Protein AF-A0A067P672-F1 (afdb_monomer)

Secondary structure (DSSP, 8-state):
--GGGGSB--THHHHS--STTPPP-BSS--EEEEEEE-TTBHHHHHIIIIIIHHHHHTT--EEEEEEE---SHHHHHHHHHHHHHHHHT-HHHHHHHHHHHHHHHHSSSS--SB--HHHHHHHHHHHHHHHTTSTT--PPPHHHHHT----------EEEETTEEEEHHHHHHHHHHHHSTTS-HHHHHHHHHHHHTSS-S---SS----PPP-PPPPP----------EEE-

Structure (mmCIF, N/CA/C/O backbone):
data_AF-A0A067P672-F1
#
_entry.id   AF-A0A067P672-F1
#
loop_
_atom_site.group_PDB
_atom_site.id
_atom_site.type_symbol
_atom_site.label_atom_id
_atom_site.label_alt_id
_atom_site.label_comp_id
_atom_site.label_asym_id
_atom_site.label_entity_id
_atom_site.label_seq_id
_atom_site.pdbx_PDB_ins_code
_atom_site.Cartn_x
_atom_site.Cartn_y
_atom_site.Cartn_z
_atom_site.occupancy
_atom_site.B_iso_or_equiv
_atom_site.auth_seq_id
_atom_site.auth_comp_id
_atom_site.auth_asym_id
_atom_site.auth_atom_id
_atom_site.pdbx_PDB_model_num
ATOM 1 N N . MET A 1 1 ? 1.450 -13.128 -11.137 1.00 59.31 1 MET A N 1
ATOM 2 C CA . MET A 1 1 ? 2.664 -12.332 -11.452 1.00 59.31 1 MET A CA 1
ATOM 3 C C . MET A 1 1 ? 2.900 -12.240 -12.973 1.00 59.31 1 MET A C 1
ATOM 5 O O . MET A 1 1 ? 3.997 -12.477 -13.453 1.00 59.31 1 MET A O 1
ATOM 9 N N . LEU A 1 2 ? 1.875 -11.892 -13.766 1.00 78.62 2 LEU A N 1
ATOM 10 C CA . LEU A 1 2 ? 1.995 -11.818 -15.238 1.00 78.62 2 LEU A CA 1
ATOM 11 C C . LEU A 1 2 ? 2.425 -10.433 -15.750 1.00 78.62 2 LEU A C 1
ATOM 13 O O . LEU A 1 2 ? 2.891 -10.319 -16.878 1.00 78.62 2 LEU A O 1
ATOM 17 N N . ARG A 1 3 ? 2.295 -9.390 -14.918 1.00 83.94 3 ARG A N 1
ATOM 18 C CA . ARG A 1 3 ? 2.512 -7.988 -15.311 1.00 83.94 3 ARG A CA 1
ATOM 19 C C . ARG A 1 3 ? 3.932 -7.725 -15.817 1.00 83.94 3 ARG A C 1
ATOM 21 O O . ARG A 1 3 ? 4.100 -7.126 -16.868 1.00 83.94 3 ARG A O 1
ATOM 28 N N . TYR A 1 4 ? 4.928 -8.258 -15.119 1.00 89.62 4 TYR A N 1
ATOM 29 C CA . TYR A 1 4 ? 6.348 -8.035 -15.406 1.00 89.62 4 TYR A CA 1
ATOM 30 C C . TYR A 1 4 ? 6.960 -9.113 -16.313 1.00 89.62 4 TYR A C 1
ATOM 32 O O . TYR A 1 4 ? 8.172 -9.282 -16.361 1.00 89.62 4 TYR A O 1
ATOM 40 N N . LYS A 1 5 ? 6.129 -9.889 -17.029 1.00 91.19 5 LYS A N 1
ATOM 41 C CA . LYS A 1 5 ? 6.610 -10.970 -17.907 1.00 91.19 5 LYS A CA 1
ATOM 42 C C . LYS A 1 5 ? 7.382 -10.444 -19.124 1.00 91.19 5 LYS A C 1
ATOM 44 O O . LYS A 1 5 ? 8.230 -11.156 -19.641 1.00 91.19 5 LYS A O 1
ATOM 49 N N . LYS A 1 6 ? 7.074 -9.225 -19.580 1.00 92.00 6 LYS A N 1
ATOM 50 C CA . LYS A 1 6 ? 7.713 -8.592 -20.747 1.00 92.00 6 LYS A CA 1
ATOM 51 C C . LYS A 1 6 ? 9.084 -7.978 -20.436 1.00 92.00 6 LYS A C 1
ATOM 53 O O . LYS A 1 6 ? 9.760 -7.543 -21.358 1.00 92.00 6 LYS A O 1
ATOM 58 N N . TRP A 1 7 ? 9.459 -7.882 -19.163 1.00 92.19 7 TRP A N 1
ATOM 59 C CA . TRP A 1 7 ? 10.685 -7.207 -18.747 1.00 92.19 7 TRP A CA 1
ATOM 60 C C . TRP A 1 7 ? 11.895 -8.120 -18.858 1.00 92.19 7 TRP A C 1
ATOM 62 O O . TRP A 1 7 ? 11.790 -9.331 -18.656 1.00 92.19 7 TRP A O 1
ATOM 72 N N . SER A 1 8 ? 13.046 -7.525 -19.169 1.00 92.69 8 SER A N 1
ATOM 73 C CA . SER A 1 8 ? 14.288 -8.272 -19.327 1.00 92.69 8 SER A CA 1
ATOM 74 C C . SER A 1 8 ? 14.810 -8.758 -17.976 1.00 92.69 8 SER A C 1
ATOM 76 O O . SER A 1 8 ? 14.759 -8.051 -16.967 1.00 92.69 8 SER A O 1
ATOM 78 N N . GLU A 1 9 ? 15.343 -9.975 -17.952 1.00 94.00 9 GLU A N 1
ATOM 79 C CA . GLU A 1 9 ? 16.041 -10.536 -16.790 1.00 94.00 9 GLU A CA 1
ATOM 80 C C . GLU A 1 9 ? 17.557 -10.261 -16.829 1.00 94.00 9 GLU A C 1
ATOM 82 O O . GLU A 1 9 ? 18.257 -10.539 -15.847 1.00 94.00 9 GLU A O 1
ATOM 87 N N . SER A 1 10 ? 18.075 -9.705 -17.934 1.00 93.00 10 SER A N 1
ATOM 88 C CA . SER A 1 10 ? 19.507 -9.421 -18.098 1.00 93.00 10 SER A CA 1
ATOM 89 C C . SER A 1 10 ? 19.957 -8.268 -17.196 1.00 93.00 10 SER A C 1
ATOM 91 O O . SER A 1 10 ? 19.263 -7.259 -17.066 1.00 93.00 10 SER A O 1
ATOM 93 N N . LEU A 1 11 ? 21.140 -8.412 -16.585 1.00 90.81 11 LEU A N 1
ATOM 94 C CA . LEU A 1 11 ? 21.811 -7.320 -15.861 1.00 90.81 11 LEU A CA 1
ATOM 95 C C . LEU A 1 11 ? 22.309 -6.227 -16.797 1.00 90.81 11 LEU A C 1
ATOM 97 O O . LEU A 1 11 ? 22.494 -5.098 -16.359 1.00 90.81 11 LEU A O 1
ATOM 101 N N . GLU A 1 12 ? 22.511 -6.548 -18.072 1.00 92.50 12 GLU A N 1
ATOM 102 C CA . GLU A 1 12 ? 23.022 -5.602 -19.062 1.00 92.50 12 GLU A CA 1
ATOM 103 C C . GLU A 1 12 ? 22.088 -4.401 -19.213 1.00 92.50 12 GLU A C 1
ATOM 105 O O . GLU A 1 12 ? 22.558 -3.292 -19.422 1.00 92.50 12 GLU A O 1
ATOM 110 N N . VAL A 1 13 ? 20.783 -4.582 -18.983 1.00 89.50 13 VAL A N 1
ATOM 111 C CA . VAL A 1 13 ? 19.793 -3.490 -18.981 1.00 89.50 13 VAL A CA 1
ATOM 112 C C . VAL A 1 13 ? 20.074 -2.443 -17.897 1.00 89.50 13 VAL A C 1
ATOM 114 O O . VAL A 1 13 ? 19.681 -1.294 -18.049 1.00 89.50 13 VAL A O 1
ATOM 117 N N . LEU A 1 14 ? 20.773 -2.812 -16.819 1.00 88.00 14 LEU A N 1
ATOM 118 C CA . LEU A 1 14 ? 21.199 -1.875 -15.773 1.00 88.00 14 LEU A CA 1
ATOM 119 C C . LEU A 1 14 ? 22.504 -1.163 -16.121 1.00 88.00 14 LEU A C 1
ATOM 121 O O . LEU A 1 14 ? 22.745 -0.061 -15.640 1.00 88.00 14 LEU A O 1
ATOM 125 N N . LEU A 1 15 ? 23.346 -1.799 -16.936 1.00 87.62 15 LEU A N 1
ATOM 126 C CA . LEU A 1 15 ? 24.626 -1.249 -17.382 1.00 87.62 15 LEU A CA 1
ATOM 127 C C . LEU A 1 15 ? 24.442 -0.315 -18.580 1.00 87.62 15 LEU A C 1
ATOM 129 O O . LEU A 1 15 ? 25.137 0.692 -18.710 1.00 87.62 15 LEU A O 1
ATOM 133 N N . CYS A 1 16 ? 23.473 -0.618 -19.440 1.00 84.75 16 CYS A N 1
ATOM 134 C CA . CYS A 1 16 ? 23.013 0.292 -20.467 1.00 84.75 16 CYS A CA 1
ATOM 135 C C . CYS A 1 16 ? 22.227 1.411 -19.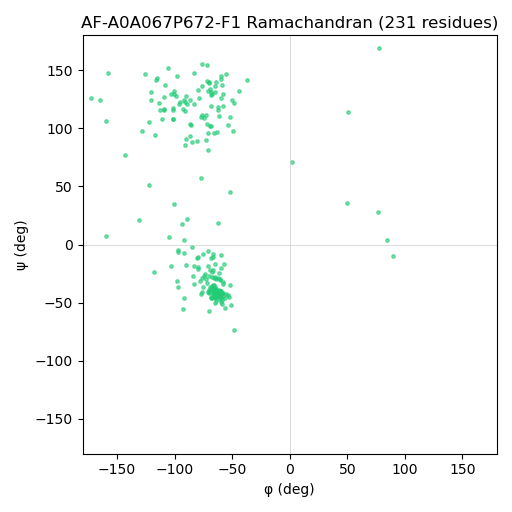790 1.00 84.75 16 CYS A C 1
ATOM 137 O O . CYS A 1 16 ? 21.074 1.218 -19.407 1.00 84.75 16 CYS A O 1
ATOM 139 N N . ARG A 1 17 ? 22.844 2.593 -19.659 1.00 66.56 17 ARG A N 1
ATOM 140 C CA . ARG A 1 17 ? 22.120 3.813 -19.295 1.00 66.56 17 ARG A CA 1
ATOM 141 C C . ARG A 1 17 ? 20.963 3.978 -20.275 1.00 66.56 17 ARG A C 1
ATOM 143 O O . ARG A 1 17 ? 21.151 4.374 -21.424 1.00 66.56 17 ARG A O 1
ATOM 150 N N . SER A 1 18 ? 19.765 3.644 -19.802 1.00 68.75 18 SER A N 1
ATOM 151 C CA . SER A 1 18 ? 18.539 4.164 -20.387 1.00 68.75 18 SER A CA 1
ATOM 152 C C . SER A 1 18 ? 18.675 5.684 -20.361 1.00 68.75 18 SER A C 1
ATOM 154 O O . SER A 1 18 ? 19.365 6.216 -19.488 1.00 68.75 18 SER A O 1
ATOM 156 N N . TYR A 1 19 ? 18.117 6.362 -21.360 1.00 72.44 19 TYR A N 1
ATOM 157 C CA . TYR A 1 19 ? 18.157 7.820 -21.489 1.00 72.44 19 TYR A CA 1
ATOM 158 C C . TYR A 1 19 ? 18.031 8.507 -20.114 1.00 72.44 19 TYR A C 1
ATOM 160 O O . TYR A 1 19 ? 17.283 7.977 -19.280 1.00 72.44 19 TYR A O 1
ATOM 168 N N . PRO A 1 20 ? 18.752 9.619 -19.849 1.00 71.69 20 PRO A N 1
ATOM 169 C CA . PRO A 1 20 ? 18.656 10.313 -18.568 1.00 71.69 20 PRO A CA 1
ATOM 170 C C . PRO A 1 20 ? 17.189 10.419 -18.150 1.00 71.69 20 PRO A C 1
ATOM 172 O O . PRO A 1 20 ? 16.332 10.728 -18.979 1.00 71.69 20 PRO A O 1
ATOM 175 N N . ASP A 1 21 ? 16.925 10.071 -16.889 1.00 70.12 21 ASP A N 1
ATOM 176 C CA . ASP A 1 21 ? 15.616 10.142 -16.234 1.00 70.12 21 ASP A CA 1
ATOM 177 C C . ASP A 1 21 ? 14.647 8.955 -16.434 1.00 70.12 21 ASP A C 1
ATOM 179 O O . ASP A 1 21 ? 13.526 8.978 -15.914 1.00 70.12 21 ASP A O 1
ATOM 183 N N . ALA A 1 22 ? 15.059 7.880 -17.118 1.00 80.06 22 ALA A N 1
ATOM 184 C CA . ALA A 1 22 ? 14.263 6.654 -17.233 1.00 80.06 22 ALA A CA 1
ATOM 185 C C . ALA A 1 22 ? 14.735 5.545 -16.273 1.00 80.06 22 ALA A C 1
ATOM 187 O O . ALA A 1 22 ? 15.905 5.159 -16.267 1.00 80.06 22 ALA A O 1
ATOM 188 N N . PHE A 1 23 ? 13.803 4.964 -15.507 1.00 84.62 23 PHE A N 1
ATOM 189 C CA . PHE A 1 23 ? 14.077 3.738 -14.752 1.00 84.62 23 PHE A CA 1
ATOM 190 C C . PHE A 1 23 ? 14.246 2.550 -15.712 1.00 84.62 23 PHE A C 1
ATOM 192 O O . PHE A 1 23 ? 13.410 2.379 -16.605 1.00 84.62 23 PHE A O 1
ATOM 199 N N . PRO A 1 24 ? 15.280 1.708 -15.529 1.00 87.75 24 PRO A N 1
ATOM 200 C CA . PRO A 1 24 ? 15.455 0.520 -16.351 1.00 87.75 24 PRO A CA 1
ATOM 201 C C . PRO A 1 24 ? 14.288 -0.446 -16.133 1.00 87.75 24 PRO A C 1
ATO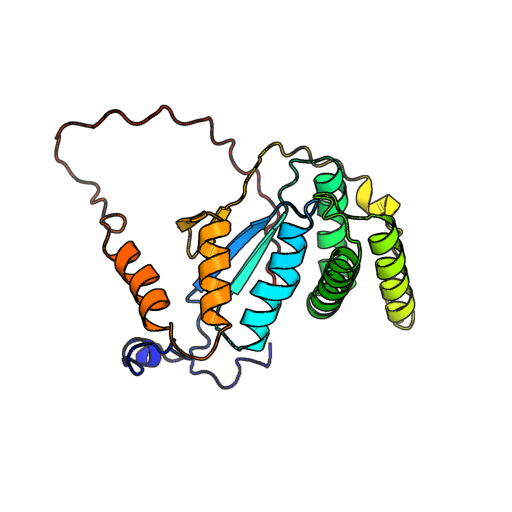M 203 O O . PRO A 1 24 ? 13.839 -0.631 -15.005 1.00 87.75 24 PRO A O 1
ATOM 206 N N . TRP A 1 25 ? 13.813 -1.073 -17.211 1.00 89.31 25 TRP A N 1
ATOM 207 C CA . TRP A 1 25 ? 12.757 -2.085 -17.139 1.00 89.31 25 TRP A CA 1
ATOM 208 C C . TRP A 1 25 ? 13.356 -3.486 -16.970 1.00 89.31 25 TRP A C 1
ATOM 210 O O . TRP A 1 25 ? 13.592 -4.204 -17.951 1.00 89.31 25 TRP A O 1
ATOM 220 N N . THR A 1 26 ? 13.635 -3.881 -15.729 1.00 91.56 26 THR A N 1
ATOM 221 C CA . THR A 1 26 ? 14.112 -5.205 -15.357 1.00 91.56 26 THR A CA 1
ATOM 222 C C . THR A 1 26 ? 13.136 -5.991 -14.474 1.00 91.56 26 THR A C 1
ATOM 224 O O . THR A 1 26 ? 12.516 -5.540 -13.523 1.00 91.56 26 THR A O 1
ATOM 227 N N . LYS A 1 27 ? 13.060 -7.302 -14.686 1.00 91.62 27 LYS A N 1
ATOM 228 C CA . LYS A 1 27 ? 12.293 -8.179 -13.784 1.00 91.62 27 LYS A CA 1
ATOM 229 C C . LYS A 1 27 ? 12.963 -8.363 -12.406 1.00 91.62 27 LYS A C 1
ATOM 231 O O . LYS A 1 27 ? 12.416 -9.034 -11.521 1.00 91.62 27 LYS A O 1
ATOM 236 N N . ARG A 1 28 ? 14.171 -7.822 -12.217 1.00 91.44 28 ARG A N 1
ATOM 237 C CA . ARG A 1 28 ? 14.976 -7.998 -11.003 1.00 91.44 28 ARG A CA 1
ATOM 238 C C . ARG A 1 28 ? 14.466 -7.157 -9.838 1.00 91.44 28 ARG A C 1
ATOM 240 O O . ARG A 1 28 ? 13.810 -6.139 -9.988 1.00 91.44 28 ARG A O 1
ATOM 247 N N . ASN A 1 29 ? 14.775 -7.624 -8.631 1.00 91.06 29 ASN A N 1
ATOM 248 C CA . ASN A 1 29 ? 14.409 -6.929 -7.405 1.00 91.06 29 ASN A CA 1
ATOM 249 C C . ASN A 1 29 ? 15.439 -5.860 -7.034 1.00 91.06 29 ASN A C 1
ATOM 251 O O . ASN A 1 29 ? 16.366 -6.163 -6.286 1.00 91.06 29 ASN A O 1
ATOM 255 N N . LEU A 1 30 ? 15.287 -4.643 -7.545 1.00 91.06 30 LEU A N 1
ATOM 256 C CA . LEU A 1 30 ? 16.245 -3.567 -7.267 1.00 91.06 30 LEU A CA 1
ATOM 257 C C . LEU A 1 30 ? 15.812 -2.643 -6.131 1.00 91.06 30 LEU A C 1
ATOM 259 O O . LEU A 1 30 ? 16.639 -2.206 -5.332 1.00 91.06 30 LEU A O 1
ATOM 263 N N . PHE A 1 31 ? 14.514 -2.369 -6.035 1.00 91.88 31 PHE A N 1
ATOM 264 C CA . PHE A 1 31 ? 13.978 -1.376 -5.112 1.00 91.88 31 PHE A CA 1
ATOM 265 C C . PHE A 1 31 ? 12.960 -2.030 -4.183 1.00 91.88 31 PHE A C 1
ATOM 267 O O . PHE A 1 31 ? 11.834 -2.343 -4.576 1.00 91.88 31 PHE A O 1
ATOM 274 N N . ASN A 1 32 ? 13.373 -2.242 -2.935 1.00 94.75 32 ASN A N 1
ATOM 275 C CA . ASN A 1 32 ? 12.518 -2.740 -1.867 1.00 94.75 32 ASN A CA 1
ATOM 276 C C . ASN A 1 32 ? 12.103 -1.565 -0.990 1.00 94.75 32 ASN A C 1
ATOM 278 O O . ASN A 1 32 ? 12.941 -0.949 -0.334 1.00 94.75 32 ASN A O 1
ATOM 282 N N . ILE A 1 33 ? 10.808 -1.279 -0.965 1.00 94.69 33 ILE A N 1
ATOM 283 C CA . ILE A 1 33 ? 10.229 -0.190 -0.190 1.00 94.69 33 ILE A CA 1
ATOM 284 C C . ILE A 1 33 ? 9.368 -0.801 0.903 1.00 94.69 33 ILE A C 1
ATOM 286 O O . ILE A 1 33 ? 8.369 -1.451 0.613 1.00 94.69 33 ILE A O 1
ATOM 290 N N . VAL A 1 34 ? 9.738 -0.603 2.163 1.00 95.06 34 VAL A N 1
ATOM 291 C CA . VAL A 1 34 ? 8.974 -1.066 3.323 1.00 95.06 34 VAL A CA 1
ATOM 292 C C . VAL A 1 34 ? 8.391 0.143 4.036 1.00 95.06 34 VAL A C 1
ATOM 294 O O . VAL A 1 34 ? 9.107 0.897 4.686 1.00 95.06 34 VAL A O 1
ATOM 297 N N . ALA A 1 35 ? 7.082 0.331 3.927 1.00 93.38 35 ALA A N 1
ATOM 298 C CA . ALA A 1 35 ? 6.378 1.401 4.615 1.00 93.38 35 ALA A CA 1
ATOM 299 C C . ALA A 1 35 ? 5.893 0.910 5.987 1.00 93.38 35 ALA A C 1
ATOM 301 O O . ALA A 1 35 ? 5.048 0.012 6.067 1.00 93.38 35 ALA A O 1
ATOM 302 N N . ALA A 1 36 ? 6.425 1.495 7.063 1.00 92.44 36 ALA A N 1
ATOM 303 C CA . ALA A 1 36 ? 5.907 1.305 8.412 1.00 92.44 36 ALA A CA 1
ATOM 304 C C . ALA A 1 36 ? 4.789 2.329 8.638 1.00 92.44 36 ALA A C 1
ATOM 306 O O . ALA A 1 36 ? 5.046 3.520 8.793 1.00 92.44 36 ALA A O 1
ATOM 307 N N . LEU A 1 37 ? 3.538 1.869 8.582 1.00 90.38 37 LEU A N 1
ATOM 308 C CA . LEU A 1 37 ? 2.363 2.737 8.558 1.00 90.38 37 LEU A CA 1
ATOM 309 C C . LEU A 1 37 ? 1.446 2.452 9.739 1.00 90.38 37 LEU A C 1
ATOM 311 O O . LEU A 1 37 ? 1.038 1.308 9.966 1.00 90.38 37 LEU A O 1
ATOM 315 N N . ASN A 1 38 ? 1.030 3.508 10.432 1.00 88.12 38 ASN A N 1
ATOM 316 C CA . ASN A 1 38 ? -0.106 3.421 11.335 1.00 88.12 38 ASN A CA 1
ATOM 317 C C . ASN A 1 38 ? -1.400 3.401 10.510 1.00 88.12 38 ASN A C 1
ATOM 319 O O . ASN A 1 38 ? -1.778 4.393 9.889 1.00 88.12 38 ASN A O 1
ATOM 323 N N . ARG A 1 39 ? -2.094 2.262 10.498 1.00 82.12 39 ARG A N 1
ATOM 324 C CA . ARG A 1 39 ? -3.338 2.099 9.728 1.00 82.12 39 ARG A CA 1
ATOM 325 C C . ARG A 1 39 ? -4.592 2.592 10.452 1.00 82.12 39 ARG A C 1
ATOM 327 O O . ARG A 1 39 ? -5.669 2.544 9.874 1.00 82.12 39 ARG A O 1
ATOM 334 N N . SER A 1 40 ? -4.458 3.071 11.687 1.00 85.62 40 SER A N 1
ATOM 335 C CA . SER A 1 40 ? -5.532 3.800 12.384 1.00 85.62 40 SER A CA 1
ATOM 336 C C . SER A 1 40 ? -5.765 5.184 11.803 1.00 85.62 40 SER A C 1
ATOM 338 O O . SER A 1 40 ? -6.767 5.819 12.117 1.00 85.62 40 SER A O 1
ATOM 340 N N . GLU A 1 41 ? -4.779 5.684 11.059 1.00 88.69 41 GLU A N 1
ATOM 341 C CA . GLU A 1 41 ? -4.772 7.032 10.532 1.00 88.69 41 GLU A CA 1
ATOM 342 C C . GLU A 1 41 ? -5.193 7.007 9.069 1.00 88.69 41 GLU A C 1
ATOM 344 O O . GLU A 1 41 ? -4.656 6.248 8.254 1.00 88.69 41 GLU A O 1
ATOM 349 N N . THR A 1 42 ? -6.117 7.901 8.724 1.00 89.25 42 THR A N 1
ATOM 350 C CA . THR A 1 42 ? -6.589 8.120 7.350 1.00 89.25 42 THR A CA 1
ATOM 351 C C . THR A 1 42 ? -5.425 8.357 6.385 1.00 89.25 42 THR A C 1
ATOM 353 O O . THR A 1 42 ? -5.434 7.877 5.253 1.00 89.25 42 THR A O 1
ATOM 356 N N . ILE A 1 43 ? -4.365 9.029 6.849 1.00 88.19 43 ILE A N 1
ATOM 357 C CA . ILE A 1 43 ? -3.153 9.311 6.068 1.00 88.19 43 ILE A CA 1
ATOM 358 C C . ILE A 1 43 ? -2.464 8.016 5.614 1.00 88.19 43 ILE A C 1
ATOM 360 O O . ILE A 1 43 ? -2.111 7.895 4.440 1.00 88.19 43 ILE A O 1
ATOM 364 N N . GLY A 1 44 ? -2.310 7.032 6.506 1.00 88.88 44 GLY A N 1
ATOM 365 C CA . GLY A 1 44 ? -1.662 5.757 6.189 1.00 88.88 44 GLY A CA 1
ATOM 366 C C . GLY A 1 44 ? -2.460 4.932 5.176 1.00 88.88 44 GLY A C 1
ATOM 367 O O . GLY A 1 44 ? -1.893 4.388 4.226 1.00 88.88 44 GLY A O 1
ATOM 368 N N . ILE A 1 45 ? -3.788 4.896 5.328 1.00 91.12 45 ILE A N 1
ATOM 369 C CA . ILE A 1 45 ? -4.692 4.223 4.380 1.00 91.12 45 ILE A CA 1
ATOM 370 C C . ILE A 1 45 ? -4.679 4.926 3.015 1.00 91.12 45 ILE A C 1
ATOM 372 O O . ILE A 1 45 ? -4.622 4.284 1.960 1.00 91.12 45 ILE A O 1
ATOM 376 N N . ASN A 1 46 ? -4.694 6.256 3.017 1.00 90.44 46 ASN A N 1
ATOM 377 C CA . ASN A 1 46 ? -4.651 7.055 1.804 1.00 90.44 46 ASN A CA 1
ATOM 378 C C . ASN A 1 46 ? -3.331 6.862 1.039 1.00 90.44 46 ASN A C 1
ATOM 380 O O . ASN A 1 46 ? -3.347 6.644 -0.171 1.00 90.44 46 ASN A O 1
ATOM 384 N N . PHE A 1 47 ? -2.196 6.863 1.742 1.00 90.31 47 PHE A N 1
ATOM 385 C CA . PHE A 1 47 ? -0.894 6.563 1.148 1.00 90.31 47 PHE A CA 1
ATOM 386 C C . PHE A 1 47 ? -0.892 5.186 0.468 1.00 90.31 47 PHE A C 1
ATOM 388 O O . PHE A 1 47 ? -0.488 5.066 -0.689 1.00 90.31 47 PHE A O 1
ATOM 395 N N . LEU A 1 48 ? -1.423 4.159 1.136 1.00 91.50 48 LEU A N 1
ATOM 396 C CA . LEU A 1 48 ? -1.502 2.814 0.569 1.00 91.50 48 LEU A CA 1
ATOM 397 C C . LEU A 1 48 ? -2.406 2.748 -0.673 1.00 91.50 48 LEU A C 1
ATOM 399 O O . LEU A 1 48 ? -2.048 2.151 -1.685 1.00 91.50 48 LEU A O 1
ATOM 403 N N . SER A 1 49 ? -3.585 3.362 -0.618 1.00 91.44 49 SER A N 1
ATOM 404 C CA . SER A 1 49 ? -4.533 3.304 -1.736 1.00 91.44 49 SER A CA 1
ATOM 405 C C . SER A 1 49 ? -4.081 4.124 -2.950 1.00 91.44 49 SER A C 1
ATOM 407 O O . SER A 1 49 ? -4.219 3.657 -4.081 1.00 91.44 49 SER A O 1
ATOM 409 N N . ARG A 1 50 ? -3.524 5.325 -2.737 1.00 90.12 50 ARG A N 1
ATOM 410 C CA . ARG A 1 50 ? -3.157 6.252 -3.819 1.00 90.12 50 ARG A CA 1
ATOM 411 C C . ARG A 1 50 ? -1.716 6.100 -4.271 1.00 90.12 50 ARG A C 1
ATOM 413 O O . ARG A 1 50 ? -1.500 5.888 -5.457 1.00 90.12 50 ARG A O 1
ATOM 420 N N . ALA A 1 51 ? -0.746 6.204 -3.361 1.00 89.62 51 ALA A N 1
ATOM 421 C CA . ALA A 1 51 ? 0.665 6.183 -3.742 1.00 89.62 51 ALA A CA 1
ATOM 422 C C . ALA A 1 51 ? 1.066 4.781 -4.205 1.00 89.62 51 ALA A C 1
ATOM 424 O O . ALA A 1 51 ? 1.429 4.600 -5.361 1.00 89.62 51 ALA A O 1
ATOM 425 N N . VAL A 1 52 ? 0.881 3.766 -3.354 1.00 90.81 52 VAL A N 1
ATOM 426 C CA . VAL A 1 52 ? 1.244 2.381 -3.704 1.00 90.81 52 VAL A CA 1
ATOM 427 C C . VAL A 1 52 ? 0.387 1.874 -4.868 1.00 90.81 52 VAL A C 1
ATOM 429 O O . VAL A 1 52 ? 0.915 1.333 -5.839 1.00 90.81 52 VAL A O 1
ATOM 432 N N . GLY A 1 53 ? -0.930 2.107 -4.816 1.00 89.88 53 GLY A N 1
ATOM 433 C CA . GLY A 1 53 ? -1.844 1.748 -5.903 1.00 89.88 53 GLY A CA 1
ATOM 434 C C . GLY A 1 53 ? -1.478 2.396 -7.243 1.00 89.88 53 GLY A C 1
ATOM 435 O O . GLY A 1 53 ? -1.459 1.706 -8.263 1.00 89.88 53 GLY A O 1
ATOM 436 N N . GLY A 1 54 ? -1.140 3.689 -7.236 1.00 89.19 54 GLY A N 1
ATOM 437 C CA . GLY A 1 54 ? -0.708 4.441 -8.413 1.00 89.19 54 GLY A CA 1
ATOM 438 C C . GLY A 1 54 ? 0.618 3.934 -8.968 1.00 89.19 54 GLY A C 1
ATOM 439 O O . GLY A 1 54 ? 0.684 3.566 -10.134 1.00 89.19 54 GLY A O 1
ATOM 440 N N . THR A 1 55 ? 1.645 3.791 -8.127 1.00 88.50 55 THR A N 1
ATOM 441 C CA . THR A 1 55 ? 2.962 3.267 -8.526 1.00 88.50 55 THR A CA 1
ATOM 442 C C . THR A 1 55 ? 2.869 1.890 -9.184 1.00 88.50 55 THR A C 1
ATOM 444 O O . THR A 1 55 ? 3.512 1.636 -10.204 1.00 88.50 55 THR A O 1
ATOM 447 N N . ILE A 1 56 ? 2.042 1.000 -8.629 1.00 88.38 56 ILE A N 1
ATOM 448 C CA . ILE A 1 56 ? 1.834 -0.338 -9.190 1.00 88.38 56 ILE A CA 1
ATOM 449 C C . ILE A 1 56 ? 1.133 -0.255 -10.549 1.00 88.38 56 ILE A C 1
ATOM 451 O O . ILE A 1 56 ? 1.485 -1.002 -11.465 1.00 88.38 56 ILE A O 1
ATOM 455 N N . GLN A 1 57 ? 0.135 0.622 -10.696 1.00 88.75 57 GLN A N 1
ATOM 456 C CA . GLN A 1 57 ? -0.584 0.831 -11.960 1.00 88.75 57 GLN A CA 1
ATOM 457 C C . GLN A 1 57 ? 0.303 1.445 -13.043 1.00 88.75 57 GLN A C 1
ATOM 459 O O . GLN A 1 57 ? 0.236 0.984 -14.179 1.00 88.75 57 GLN A O 1
ATOM 464 N N . SER A 1 58 ? 1.184 2.379 -12.680 1.00 87.19 58 SER A N 1
ATOM 465 C CA . SER A 1 58 ? 2.178 2.971 -13.583 1.00 87.19 58 SER A CA 1
ATOM 466 C C . SER A 1 58 ? 3.239 1.974 -14.057 1.00 87.19 58 SER A C 1
ATOM 468 O O . SER A 1 58 ? 3.996 2.275 -14.971 1.00 87.19 58 SER A O 1
ATOM 470 N N . GLY A 1 59 ? 3.296 0.779 -13.461 1.00 87.00 59 GLY A N 1
ATOM 471 C CA . GLY A 1 59 ? 4.228 -0.261 -13.873 1.00 87.00 59 GLY A CA 1
ATOM 472 C C . GLY A 1 59 ? 5.654 -0.009 -13.399 1.00 87.00 59 GLY A C 1
ATOM 473 O O . GLY A 1 59 ? 6.573 -0.487 -14.040 1.00 87.00 59 GLY A O 1
ATOM 474 N N . PHE A 1 60 ? 5.861 0.698 -12.286 1.00 88.44 60 PHE A N 1
ATOM 475 C CA . PHE A 1 60 ? 7.189 0.765 -11.674 1.00 88.44 60 PHE A CA 1
ATOM 476 C C . PHE A 1 60 ? 7.566 -0.568 -11.014 1.00 88.44 60 PHE A C 1
ATOM 478 O O . PHE A 1 60 ? 6.707 -1.348 -10.584 1.00 88.44 60 PHE A O 1
ATOM 485 N N . GLU A 1 61 ? 8.871 -0.817 -10.910 1.00 86.31 61 GLU A N 1
ATOM 486 C CA . GLU A 1 61 ? 9.456 -2.079 -10.424 1.00 86.31 61 GLU A CA 1
ATOM 487 C C . GLU A 1 61 ? 9.662 -2.104 -8.905 1.00 86.31 61 GLU A C 1
ATOM 489 O O . GLU A 1 61 ? 10.499 -2.835 -8.375 1.00 86.31 61 GLU A O 1
ATOM 494 N N . PHE A 1 62 ? 8.922 -1.272 -8.178 1.00 91.75 62 PHE A N 1
ATOM 495 C CA . PHE A 1 62 ? 9.076 -1.162 -6.737 1.00 91.75 62 PHE A CA 1
ATOM 496 C C . PHE A 1 62 ? 8.364 -2.318 -6.044 1.00 91.75 62 PHE A C 1
ATOM 498 O O . PHE A 1 62 ? 7.169 -2.554 -6.247 1.00 91.75 62 PHE A O 1
ATOM 505 N N . ARG A 1 63 ? 9.100 -3.036 -5.193 1.00 91.94 63 ARG A N 1
ATOM 506 C CA . ARG A 1 63 ? 8.525 -4.057 -4.321 1.00 91.94 63 ARG A CA 1
ATOM 507 C C . ARG A 1 63 ? 8.093 -3.423 -3.021 1.00 91.94 63 ARG A C 1
ATOM 509 O O . ARG A 1 63 ? 8.919 -2.881 -2.292 1.00 91.94 63 ARG A O 1
ATOM 516 N N . TRP A 1 64 ? 6.809 -3.541 -2.721 1.00 93.31 64 TRP A N 1
ATOM 517 C CA . TRP A 1 64 ? 6.223 -2.915 -1.552 1.00 93.31 64 TRP A CA 1
ATOM 518 C C . TRP A 1 64 ? 6.088 -3.910 -0.393 1.00 93.31 64 TRP A C 1
ATOM 520 O O . TRP A 1 64 ? 5.537 -5.002 -0.486 1.00 93.31 64 TRP A O 1
ATOM 530 N N . GLY A 1 65 ? 6.607 -3.529 0.758 1.00 93.56 65 GLY A N 1
ATOM 531 C CA . GLY A 1 65 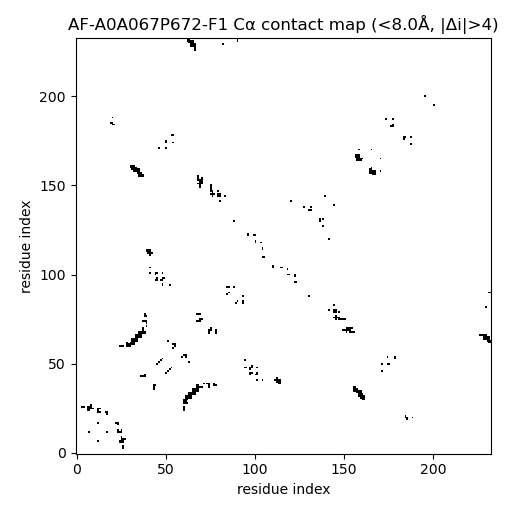? 6.278 -4.114 2.044 1.00 93.56 65 GLY A CA 1
ATOM 532 C C . GLY A 1 65 ? 5.451 -3.105 2.814 1.00 93.56 65 GLY A C 1
ATOM 533 O O . GLY A 1 65 ? 5.774 -1.919 2.818 1.00 93.56 65 GLY A O 1
ATOM 534 N N . VAL A 1 66 ? 4.397 -3.559 3.481 1.00 92.81 66 VAL A N 1
ATOM 535 C CA . VAL A 1 66 ? 3.705 -2.719 4.460 1.00 92.81 66 VAL A CA 1
ATOM 536 C C . VAL A 1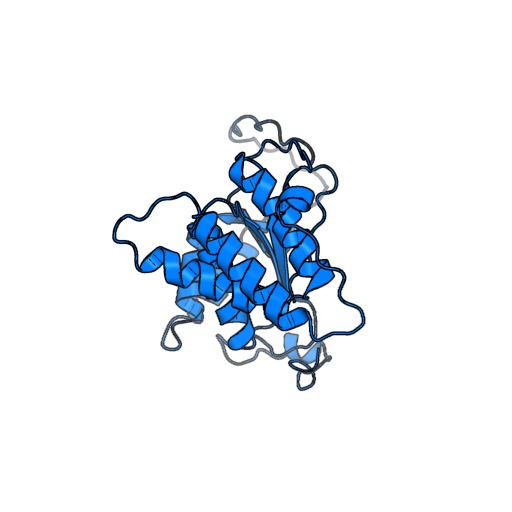 66 ? 3.756 -3.415 5.797 1.00 92.81 66 VAL A C 1
ATOM 538 O O . VAL A 1 66 ? 3.335 -4.564 5.939 1.00 92.81 66 VAL A O 1
ATOM 541 N N . VAL A 1 67 ? 4.277 -2.691 6.777 1.00 91.50 67 VAL A N 1
ATOM 542 C CA . VAL A 1 67 ? 4.338 -3.128 8.162 1.00 91.50 67 VAL A CA 1
ATOM 543 C C . VAL A 1 67 ? 3.344 -2.279 8.945 1.00 91.50 67 VAL A C 1
ATOM 545 O O . VAL A 1 67 ? 3.515 -1.059 9.008 1.00 91.50 67 VAL A O 1
ATOM 548 N N . PRO A 1 68 ? 2.287 -2.877 9.519 1.00 90.31 68 PRO A N 1
ATOM 549 C CA . PRO A 1 68 ? 1.438 -2.141 10.435 1.00 90.31 68 PRO A CA 1
ATOM 550 C C . PRO A 1 68 ? 2.201 -1.738 11.681 1.00 90.31 68 PRO A C 1
ATOM 552 O O . PRO A 1 68 ? 2.827 -2.569 12.336 1.00 90.31 68 PRO A O 1
ATOM 555 N N . VAL A 1 69 ? 2.069 -0.470 12.036 1.00 89.00 69 VAL A N 1
ATOM 556 C CA . VAL A 1 69 ? 2.524 0.053 13.316 1.00 89.00 69 VAL A CA 1
ATOM 557 C C . VAL A 1 69 ? 1.331 0.056 14.274 1.00 89.00 69 VAL A C 1
ATOM 559 O O . VAL A 1 69 ? 0.287 0.634 13.969 1.00 89.00 69 VAL A O 1
ATOM 562 N N . LEU A 1 70 ? 1.473 -0.626 15.413 1.00 86.81 70 LEU A N 1
ATOM 563 C CA . LEU A 1 70 ? 0.391 -0.919 16.366 1.00 86.81 70 LEU A CA 1
ATOM 564 C C . LEU A 1 70 ? 0.390 0.025 17.584 1.00 86.81 70 LEU A C 1
ATOM 566 O O . LEU A 1 70 ? 0.078 -0.394 18.692 1.00 86.81 70 LEU A O 1
ATOM 570 N N . SER A 1 71 ? 0.755 1.298 17.404 1.00 83.00 71 SER A N 1
ATOM 571 C CA . SER A 1 71 ? 0.935 2.233 18.530 1.00 83.00 71 SER A CA 1
ATOM 572 C C . SER A 1 71 ? -0.373 2.679 19.186 1.00 83.00 71 SER A C 1
ATOM 574 O O . SER A 1 71 ? -0.371 3.030 20.360 1.00 83.00 71 SER A O 1
ATOM 576 N N . LYS A 1 72 ? -1.473 2.734 18.423 1.00 85.56 72 LYS A N 1
ATOM 577 C CA . LYS A 1 72 ? -2.793 3.195 18.886 1.00 85.56 72 LYS A CA 1
ATOM 578 C C . LYS A 1 72 ? -3.728 2.000 19.057 1.00 85.56 72 LYS A C 1
ATOM 580 O O . LYS A 1 72 ? -3.619 1.045 18.295 1.00 85.56 72 LYS A O 1
ATOM 585 N N . GLU A 1 73 ? -4.705 2.101 19.958 1.00 87.44 73 GLU A N 1
ATOM 586 C CA . GLU A 1 73 ? -5.726 1.059 20.173 1.00 87.44 73 GLU A CA 1
ATOM 587 C C . GLU A 1 73 ? -6.428 0.677 18.858 1.00 87.44 73 GLU A C 1
ATOM 589 O O . GLU A 1 73 ? -6.529 -0.487 18.490 1.00 87.44 73 GLU A O 1
ATOM 594 N N . GLN A 1 74 ? -6.824 1.668 18.057 1.00 88.06 74 GLN A N 1
ATOM 595 C CA . GLN A 1 74 ? -7.407 1.422 16.734 1.00 88.06 74 GLN A CA 1
ATOM 596 C C . GLN A 1 74 ? -6.434 0.707 15.775 1.00 88.06 74 GLN A C 1
ATOM 598 O O . GLN A 1 74 ? -6.847 -0.050 14.898 1.00 88.06 74 GLN A O 1
ATOM 603 N N . GLY A 1 75 ? -5.133 0.905 15.957 1.00 86.50 75 GLY A N 1
ATOM 604 C CA . GLY A 1 75 ? -4.080 0.302 15.144 1.00 86.50 75 GLY A CA 1
ATOM 605 C C . GLY A 1 75 ? -3.902 -1.159 15.490 1.00 86.50 75 GLY A C 1
ATOM 606 O O . GLY A 1 75 ? -3.720 -1.970 14.584 1.00 86.50 75 GLY A O 1
ATOM 607 N N . GLN A 1 76 ? -4.052 -1.493 16.772 1.00 89.12 76 GLN A N 1
ATOM 608 C CA . GLN A 1 76 ? -4.114 -2.867 17.253 1.00 89.12 76 GLN A CA 1
ATOM 609 C C . GLN A 1 76 ? -5.299 -3.612 16.644 1.00 89.12 76 GLN A C 1
ATOM 611 O O . GLN A 1 76 ? -5.102 -4.723 16.188 1.00 89.12 76 GLN A O 1
ATOM 616 N N . LYS A 1 77 ? -6.475 -2.988 16.494 1.00 91.06 77 LYS A N 1
ATOM 617 C CA . LYS A 1 77 ? -7.634 -3.619 15.825 1.00 91.06 77 LYS A CA 1
ATOM 618 C C . LYS A 1 77 ? -7.413 -3.779 14.313 1.00 91.06 77 LYS A C 1
ATOM 620 O O . LYS A 1 77 ? -7.706 -4.811 13.712 1.00 91.06 77 LYS A O 1
ATOM 625 N N . MET A 1 78 ? -6.843 -2.755 13.677 1.00 91.19 78 MET A N 1
ATOM 626 C CA . MET A 1 78 ? -6.606 -2.728 12.227 1.00 91.19 78 MET A CA 1
ATOM 627 C C . MET A 1 78 ? -5.441 -3.642 11.804 1.00 91.19 78 MET A C 1
ATOM 629 O O . MET A 1 78 ? -5.355 -4.079 10.654 1.00 91.19 78 MET A O 1
ATOM 633 N N . GLY A 1 79 ? -4.509 -3.905 12.721 1.00 90.88 79 GLY A N 1
ATOM 634 C CA . GLY A 1 79 ? -3.361 -4.809 12.627 1.00 90.88 79 GLY A CA 1
ATOM 635 C C . GLY A 1 79 ? -3.727 -6.203 12.087 1.00 90.88 79 GLY A C 1
ATOM 636 O O . GLY A 1 79 ? -3.434 -6.517 10.924 1.00 90.88 79 GLY A O 1
ATOM 637 N N . PRO A 1 80 ? -4.389 -7.020 12.919 1.00 90.81 80 PRO A N 1
ATOM 638 C CA . PRO A 1 80 ? -4.895 -8.342 12.584 1.00 90.81 80 PRO A CA 1
ATOM 639 C C . PRO A 1 80 ? -5.870 -8.324 11.415 1.00 90.81 80 PRO A C 1
ATOM 641 O O . PRO A 1 80 ? -5.716 -9.153 10.523 1.00 90.81 80 PRO A O 1
ATOM 644 N N . LEU A 1 81 ? -6.791 -7.348 11.355 1.00 92.50 81 LEU A N 1
ATOM 645 C CA . LEU A 1 81 ? -7.777 -7.250 10.273 1.00 92.50 81 LEU A CA 1
ATOM 646 C C . LEU A 1 81 ? -7.110 -7.314 8.899 1.00 92.50 81 LEU A C 1
ATOM 648 O O . LEU A 1 81 ? -7.439 -8.156 8.074 1.00 92.50 81 LEU A O 1
ATOM 652 N N . PHE A 1 82 ? -6.106 -6.478 8.663 1.00 92.75 82 PHE A N 1
ATOM 653 C CA . PHE A 1 82 ? -5.367 -6.499 7.403 1.00 92.75 82 PHE A CA 1
ATOM 654 C C . PHE A 1 82 ? -4.650 -7.823 7.134 1.00 92.75 82 PHE A C 1
ATOM 656 O O . PHE A 1 82 ? -4.600 -8.276 5.994 1.00 92.75 82 PHE A O 1
ATOM 663 N N . CYS A 1 83 ? -4.040 -8.418 8.160 1.00 91.25 83 CYS A N 1
ATOM 664 C CA . CYS A 1 83 ? -3.323 -9.678 8.010 1.00 91.25 83 CYS A CA 1
ATOM 665 C C . CYS A 1 83 ? -4.288 -10.815 7.656 1.00 91.25 83 CYS A C 1
ATOM 667 O O . CYS A 1 83 ? -3.955 -11.629 6.796 1.00 91.25 83 CYS A O 1
ATOM 669 N N . SER A 1 84 ? -5.475 -10.841 8.265 1.00 92.38 84 SER A N 1
ATOM 670 C CA . SER A 1 84 ? -6.561 -11.758 7.911 1.00 92.38 84 SER A CA 1
ATOM 671 C C . SER A 1 84 ? -7.054 -11.489 6.497 1.00 92.38 84 SER A C 1
ATOM 673 O O . SER A 1 84 ? -7.036 -12.395 5.675 1.00 92.38 84 SER A O 1
ATOM 675 N N . LEU A 1 85 ? -7.325 -10.226 6.149 1.00 93.31 85 LEU A N 1
ATOM 676 C CA . LEU A 1 85 ? -7.745 -9.857 4.801 1.00 93.31 85 LEU A CA 1
ATOM 677 C C . LEU A 1 85 ? -6.762 -10.364 3.730 1.00 93.31 85 LEU A C 1
ATOM 679 O O . LEU A 1 85 ? -7.189 -10.914 2.716 1.00 93.31 85 LEU A O 1
ATOM 683 N N . ILE A 1 86 ? -5.446 -10.221 3.959 1.00 92.88 86 ILE A N 1
ATOM 684 C CA . ILE A 1 86 ? -4.392 -10.711 3.046 1.00 92.88 86 ILE A CA 1
ATOM 685 C C . ILE A 1 86 ? -4.439 -12.220 2.882 1.00 92.88 86 ILE A C 1
ATOM 687 O O . ILE A 1 86 ? -4.262 -12.699 1.761 1.00 92.88 86 ILE A O 1
ATOM 691 N N . LYS A 1 87 ? -4.629 -12.945 3.983 1.00 91.69 87 LYS A N 1
ATOM 692 C CA . LYS A 1 87 ? -4.672 -14.406 3.980 1.00 91.69 87 LYS A CA 1
ATOM 693 C C . LYS A 1 87 ? -5.933 -14.924 3.292 1.00 91.69 87 LYS A C 1
ATOM 695 O O . LYS A 1 87 ? -5.827 -15.870 2.522 1.00 91.69 87 LYS A O 1
ATOM 700 N N . ASP A 1 88 ? -7.068 -14.272 3.527 1.00 92.62 88 ASP A N 1
ATOM 701 C CA . ASP A 1 88 ? -8.380 -14.797 3.156 1.00 92.62 88 ASP A CA 1
ATOM 702 C C . ASP A 1 88 ? -8.816 -14.333 1.750 1.00 92.62 88 ASP A C 1
ATOM 704 O O . ASP A 1 88 ? -9.209 -15.150 0.923 1.00 92.62 88 ASP A O 1
ATOM 708 N N . PHE A 1 89 ? -8.677 -13.042 1.418 1.00 93.25 89 PHE A N 1
ATOM 709 C CA . PHE A 1 89 ? -9.157 -12.476 0.139 1.00 93.25 89 PHE A CA 1
ATOM 710 C C . PHE A 1 89 ? -8.045 -12.230 -0.889 1.00 93.25 89 PHE A C 1
ATOM 712 O O . PHE A 1 89 ? -8.300 -12.040 -2.084 1.00 93.25 89 PHE A O 1
ATOM 719 N N . GLY A 1 90 ? -6.794 -12.184 -0.433 1.00 92.50 90 GLY A N 1
ATOM 720 C CA . GLY A 1 90 ? -5.639 -11.879 -1.266 1.00 92.50 90 GLY A CA 1
ATOM 721 C C . GLY A 1 90 ? -5.466 -10.390 -1.596 1.00 92.50 90 GLY A C 1
ATOM 722 O O . GLY A 1 90 ? -6.314 -9.527 -1.380 1.00 92.50 90 GLY A O 1
ATOM 723 N N . ARG A 1 91 ? -4.301 -10.066 -2.162 1.00 90.12 91 AR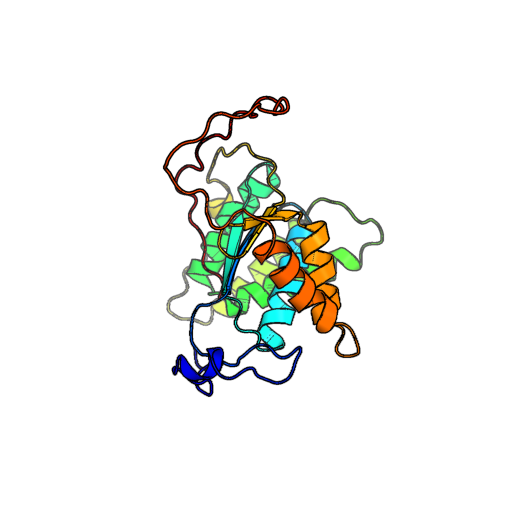G A N 1
ATOM 724 C CA . ARG A 1 91 ? -3.788 -8.685 -2.282 1.00 90.12 91 ARG A CA 1
ATOM 725 C C . ARG A 1 91 ? -4.619 -7.771 -3.190 1.00 90.12 91 ARG A C 1
ATOM 727 O O . ARG A 1 91 ? -4.721 -6.576 -2.928 1.00 90.12 91 ARG A O 1
ATOM 734 N N . GLY A 1 92 ? -5.189 -8.316 -4.266 1.00 89.94 92 GLY A N 1
ATOM 735 C CA . GLY A 1 92 ? -5.922 -7.530 -5.265 1.00 89.94 92 GLY A CA 1
ATOM 736 C C . GLY A 1 92 ? -7.221 -6.937 -4.716 1.00 89.94 92 GLY A C 1
ATOM 737 O O . GLY A 1 92 ? -7.467 -5.743 -4.877 1.00 89.94 92 GLY A O 1
ATOM 738 N N . LYS A 1 93 ? -8.015 -7.752 -4.010 1.00 93.50 93 LYS A N 1
ATOM 739 C CA . LYS A 1 93 ? -9.297 -7.335 -3.418 1.00 93.50 93 LYS A CA 1
ATOM 740 C C . LYS A 1 93 ? -9.088 -6.298 -2.312 1.00 93.50 93 LYS A C 1
ATOM 742 O O . LYS A 1 93 ? -9.812 -5.312 -2.234 1.00 93.50 93 LYS A O 1
ATOM 747 N N . ILE A 1 94 ? -8.015 -6.454 -1.542 1.00 93.38 94 ILE A N 1
ATOM 748 C CA . ILE A 1 94 ? -7.636 -5.548 -0.450 1.00 93.38 94 ILE A CA 1
ATOM 749 C C . ILE A 1 94 ? -7.255 -4.159 -0.941 1.00 93.38 94 ILE A C 1
ATOM 751 O O . ILE A 1 94 ? -7.609 -3.163 -0.316 1.00 93.38 94 ILE A O 1
ATOM 755 N N . ALA A 1 95 ? -6.549 -4.071 -2.068 1.00 91.19 95 ALA A N 1
ATOM 756 C CA . ALA A 1 95 ? -6.259 -2.778 -2.675 1.00 91.19 95 ALA A CA 1
ATOM 757 C C . ALA A 1 95 ? -7.560 -2.034 -3.032 1.00 91.19 95 ALA A C 1
ATOM 759 O O . ALA A 1 95 ? -7.671 -0.834 -2.790 1.00 91.19 95 ALA A O 1
ATOM 760 N N . GLY A 1 96 ? -8.561 -2.760 -3.546 1.00 93.06 96 GLY A N 1
ATOM 761 C CA . GLY A 1 96 ? -9.901 -2.229 -3.805 1.00 93.06 96 GLY A CA 1
ATOM 762 C C . GLY A 1 96 ? -10.626 -1.798 -2.529 1.00 93.06 96 GLY A C 1
ATOM 763 O O . GLY A 1 96 ? -11.168 -0.698 -2.481 1.00 93.06 96 GLY A O 1
ATOM 764 N N . PHE A 1 97 ? -10.568 -2.617 -1.480 1.00 94.69 97 PHE A N 1
ATOM 765 C CA . PHE A 1 97 ? -11.122 -2.303 -0.162 1.00 94.69 97 PHE A CA 1
ATOM 766 C C . PHE A 1 97 ? -10.563 -0.995 0.407 1.00 94.69 97 PHE A C 1
ATOM 768 O O . PHE A 1 97 ? -11.320 -0.068 0.684 1.00 94.69 97 PHE A O 1
ATOM 775 N N . PHE A 1 98 ? -9.235 -0.858 0.495 1.00 92.62 98 PHE A N 1
ATOM 776 C CA . PHE A 1 98 ? -8.625 0.368 1.020 1.00 92.62 98 PHE A CA 1
ATOM 777 C C . PHE A 1 98 ? -8.872 1.587 0.138 1.00 92.62 98 PHE A C 1
ATOM 779 O O . PHE A 1 98 ? -8.931 2.699 0.657 1.00 92.62 98 PHE A O 1
ATOM 786 N N . LYS A 1 99 ? -9.046 1.398 -1.175 1.00 92.69 99 LYS A N 1
ATOM 787 C CA . LYS A 1 99 ? -9.450 2.474 -2.084 1.00 92.69 99 LYS A CA 1
ATOM 788 C C . LYS A 1 99 ? -10.863 2.978 -1.777 1.00 92.69 99 LYS A C 1
ATOM 790 O O . LYS A 1 99 ? -11.070 4.184 -1.778 1.00 92.69 99 LYS A O 1
ATOM 795 N N . LYS A 1 100 ? -11.819 2.091 -1.493 1.00 93.38 100 LYS A N 1
ATOM 796 C CA . LYS A 1 100 ? -13.182 2.498 -1.111 1.00 93.38 100 LYS A CA 1
ATOM 797 C C . LYS A 1 100 ? -13.206 3.177 0.257 1.00 93.38 100 LYS A C 1
ATOM 799 O O . LYS A 1 100 ? -13.764 4.261 0.395 1.00 93.38 100 LYS A O 1
ATOM 804 N N . VAL A 1 101 ? -12.520 2.586 1.240 1.00 92.12 101 VAL A N 1
ATOM 805 C CA . VAL A 1 101 ? -12.410 3.153 2.594 1.00 92.12 101 VAL A CA 1
ATOM 806 C C . VAL A 1 101 ? -11.769 4.543 2.556 1.00 92.12 101 VAL A C 1
ATOM 808 O O . VAL A 1 101 ? -12.258 5.449 3.228 1.00 92.12 101 VAL A O 1
ATOM 811 N N . SER A 1 102 ? -10.721 4.749 1.746 1.00 90.38 102 SER A N 1
ATOM 812 C CA . SER A 1 102 ? -10.092 6.068 1.629 1.00 90.38 102 SER A CA 1
ATOM 813 C C . SER A 1 102 ? -10.994 7.095 0.946 1.00 90.38 102 SER A C 1
ATOM 815 O O . SER A 1 102 ? -11.017 8.241 1.379 1.00 90.38 102 SER A O 1
ATOM 817 N N . GLN A 1 103 ? -11.770 6.708 -0.072 1.00 88.94 103 GLN A N 1
ATOM 818 C CA . GLN A 1 103 ? -12.685 7.613 -0.781 1.00 88.94 103 GLN A CA 1
ATOM 819 C C . GLN A 1 103 ? -13.799 8.157 0.118 1.00 88.94 103 GLN A C 1
ATOM 821 O O . GLN A 1 103 ? -14.073 9.354 0.082 1.00 88.94 103 GLN A O 1
ATOM 826 N N . ILE A 1 104 ? -14.408 7.304 0.945 1.00 83.94 104 ILE A N 1
ATOM 827 C CA . ILE A 1 104 ? -15.521 7.702 1.824 1.00 83.94 104 ILE A CA 1
ATOM 828 C C . ILE A 1 104 ? -15.055 8.725 2.868 1.00 83.94 104 ILE A C 1
ATOM 830 O O . ILE A 1 104 ? -15.765 9.682 3.167 1.00 83.94 104 ILE A O 1
ATOM 834 N N . GLN A 1 105 ? -13.827 8.574 3.370 1.00 78.56 105 GLN A N 1
ATOM 835 C CA . GLN A 1 105 ? -13.256 9.475 4.372 1.00 78.56 105 GLN A CA 1
ATOM 836 C C . GLN A 1 105 ? -12.997 10.895 3.842 1.00 78.56 105 GLN A C 1
ATOM 838 O O . GLN A 1 105 ? -12.989 11.829 4.633 1.00 78.56 105 GLN A O 1
ATOM 843 N N . PHE A 1 106 ? -12.827 11.085 2.528 1.00 73.50 106 PHE A N 1
ATOM 844 C CA . PHE A 1 106 ? -12.648 12.421 1.939 1.00 73.50 106 PHE A CA 1
ATOM 845 C C . PHE A 1 106 ? -13.951 13.200 1.750 1.00 73.50 106 PHE A C 1
ATOM 847 O O . PHE A 1 106 ? -13.899 14.416 1.615 1.00 73.50 106 PHE A O 1
ATOM 854 N N . LEU A 1 107 ? -15.101 12.521 1.712 1.00 75.25 107 LEU A N 1
ATOM 855 C CA . LEU A 1 107 ? -16.400 13.168 1.494 1.00 75.25 107 LEU A CA 1
ATOM 856 C C . LEU A 1 107 ? -16.966 13.816 2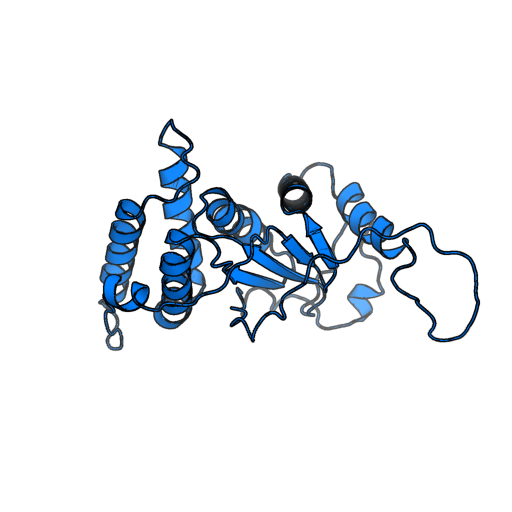.763 1.00 75.25 107 LEU A C 1
ATOM 858 O O . LEU A 1 107 ? -17.947 14.546 2.688 1.00 75.25 107 LEU A O 1
ATOM 862 N N . THR A 1 108 ? -16.384 13.527 3.927 1.00 72.94 108 THR A N 1
ATOM 863 C CA . THR A 1 108 ? -16.819 14.111 5.197 1.00 72.94 108 THR A CA 1
ATOM 864 C C . THR A 1 108 ? -15.980 15.361 5.462 1.00 72.94 108 THR A C 1
ATOM 866 O O . THR A 1 108 ? -14.767 15.257 5.616 1.00 72.94 108 THR A O 1
ATOM 869 N N . ASP A 1 109 ? -16.614 16.537 5.517 1.00 59.91 109 ASP A N 1
ATOM 870 C CA . ASP A 1 109 ? -15.955 17.858 5.622 1.00 59.91 109 ASP A CA 1
ATOM 871 C C . ASP A 1 109 ? -15.068 18.048 6.871 1.00 59.91 109 ASP A C 1
ATOM 873 O O . ASP A 1 109 ? -14.320 19.022 6.972 1.00 59.91 109 ASP A O 1
ATOM 877 N N . SER A 1 110 ? -15.108 17.118 7.829 1.00 64.44 110 SER A N 1
ATOM 878 C CA . SER A 1 110 ? -14.188 17.072 8.960 1.00 64.44 110 SER A CA 1
ATOM 879 C C . SER A 1 110 ? -13.106 16.008 8.720 1.00 64.44 110 SER A C 1
ATOM 881 O O . SER A 1 110 ? -13.386 14.810 8.811 1.00 64.44 110 SER A O 1
ATOM 883 N N . PRO A 1 111 ? -11.842 16.395 8.447 1.00 66.19 111 PRO A N 1
ATOM 884 C CA . PRO A 1 111 ? -10.740 15.447 8.349 1.00 66.19 111 PRO A CA 1
ATOM 885 C C . PRO A 1 111 ? -10.424 14.911 9.746 1.00 66.19 111 PRO A C 1
ATOM 887 O O . PRO A 1 111 ? -9.515 15.378 10.434 1.00 66.19 111 PRO A O 1
ATOM 890 N N . THR A 1 112 ? -11.196 13.929 10.204 1.00 75.00 112 THR A N 1
ATOM 891 C CA . THR A 1 112 ? -10.870 13.231 11.436 1.00 75.00 112 THR A CA 1
ATOM 892 C C . THR A 1 112 ? -9.602 12.414 11.191 1.00 75.00 112 THR A C 1
ATOM 894 O O . THR A 1 112 ? -9.537 11.638 10.233 1.00 75.00 112 THR A O 1
ATOM 897 N N . PRO A 1 113 ? -8.578 12.531 12.055 1.00 80.69 113 PRO A N 1
ATOM 898 C CA . PRO A 1 113 ? -7.352 11.746 11.913 1.00 80.69 113 PRO A CA 1
ATOM 899 C C . PRO A 1 113 ? -7.589 10.252 12.175 1.00 80.69 113 PRO A C 1
ATOM 901 O O . PRO A 1 113 ? -6.707 9.437 11.917 1.00 80.69 113 PRO A O 1
ATOM 904 N N . SER A 1 114 ? -8.760 9.907 12.712 1.00 88.00 114 SER A N 1
ATOM 905 C CA . SER A 1 114 ? -9.182 8.561 13.067 1.00 88.00 114 SER A CA 1
ATOM 906 C C . SER A 1 114 ? -10.060 7.948 11.980 1.00 88.00 114 SER A C 1
ATOM 908 O O . SER A 1 114 ? -10.855 8.621 11.324 1.00 88.00 114 SER A O 1
ATOM 910 N N . VAL A 1 115 ? -9.902 6.642 11.819 1.00 88.75 115 VAL A N 1
ATOM 911 C CA . VAL A 1 115 ? -10.615 5.818 10.853 1.00 88.75 115 VAL A CA 1
ATOM 912 C C . VAL A 1 115 ? -12.028 5.466 11.341 1.00 88.75 115 VAL A C 1
ATOM 914 O O . VAL A 1 115 ? -12.215 5.012 12.470 1.00 88.75 115 VAL A O 1
ATOM 917 N N . ASN A 1 116 ? -13.028 5.619 10.464 1.00 91.56 116 ASN A N 1
ATOM 918 C CA . ASN A 1 116 ? -14.415 5.237 10.749 1.00 91.56 116 ASN A CA 1
ATOM 919 C C . ASN A 1 116 ? -14.621 3.712 10.638 1.00 91.56 116 ASN A C 1
ATOM 921 O O . ASN A 1 116 ? -14.621 3.139 9.546 1.00 91.56 116 ASN A O 1
ATOM 925 N N . TRP A 1 117 ? -14.838 3.059 11.781 1.00 91.12 117 TRP A N 1
ATOM 926 C CA . TRP A 1 117 ? -15.040 1.610 11.880 1.00 91.12 117 TRP A CA 1
ATOM 927 C C . TRP A 1 117 ? -16.368 1.117 11.311 1.00 91.12 117 TRP A C 1
ATOM 929 O O . TRP A 1 117 ? -16.434 -0.023 10.859 1.00 91.12 117 TRP A O 1
ATOM 939 N N . SER A 1 118 ? -17.408 1.955 11.302 1.00 93.31 118 SER A N 1
ATOM 940 C CA . SER A 1 118 ? -18.699 1.575 10.712 1.00 93.31 118 SER A CA 1
ATOM 941 C C . SER A 1 118 ? -18.563 1.337 9.206 1.00 93.31 118 SER A C 1
ATOM 943 O O . SER A 1 118 ? -19.020 0.316 8.702 1.00 93.31 118 SER A O 1
ATOM 945 N N . THR A 1 119 ? -17.816 2.206 8.517 1.00 93.38 119 THR A N 1
ATOM 946 C CA . THR A 1 119 ? -17.489 2.070 7.092 1.00 93.38 119 THR A CA 1
ATOM 947 C C . THR A 1 119 ? -16.644 0.831 6.807 1.00 93.38 119 THR A C 1
ATOM 949 O O . THR A 1 119 ? -16.832 0.154 5.802 1.00 93.38 119 THR A O 1
ATOM 952 N N . ILE A 1 120 ? -15.698 0.512 7.692 1.00 94.62 120 ILE A N 1
ATOM 953 C CA . ILE A 1 120 ? -14.876 -0.695 7.549 1.00 94.62 120 ILE A CA 1
ATOM 954 C C . ILE A 1 120 ? -15.721 -1.950 7.677 1.00 94.62 120 ILE A C 1
ATOM 956 O O . ILE A 1 120 ? -15.551 -2.850 6.861 1.00 94.62 120 ILE A O 1
ATOM 960 N N . ARG A 1 121 ? -16.622 -1.999 8.665 1.00 95.38 121 ARG A N 1
ATOM 961 C CA . ARG A 1 121 ? -17.561 -3.113 8.844 1.00 95.38 121 ARG A CA 1
ATOM 962 C C . ARG A 1 121 ? -18.431 -3.281 7.603 1.00 95.38 121 ARG A C 1
ATOM 964 O O . ARG A 1 121 ? -18.404 -4.347 7.007 1.00 95.38 121 ARG A O 1
ATOM 971 N N . SER A 1 122 ? -19.066 -2.212 7.121 1.00 95.75 122 SER A N 1
ATOM 972 C CA . SER A 1 122 ? -19.924 -2.295 5.931 1.00 95.75 122 SER A CA 1
ATOM 973 C C . SER A 1 122 ? -19.175 -2.754 4.672 1.00 95.75 122 SER A C 1
ATOM 975 O O . SER A 1 122 ? -19.685 -3.564 3.896 1.00 95.75 122 SER A O 1
ATOM 977 N N . GLU A 1 123 ? -17.950 -2.267 4.450 1.00 95.81 123 GLU A N 1
ATOM 978 C CA . GLU A 1 123 ? -17.134 -2.693 3.304 1.00 95.81 123 GLU A CA 1
ATOM 979 C C . GLU A 1 123 ? -16.595 -4.120 3.468 1.00 95.81 123 GLU A C 1
ATOM 981 O O . GLU A 1 123 ? -16.469 -4.851 2.486 1.00 95.81 123 GLU A O 1
ATOM 986 N N . HIS A 1 124 ? -16.292 -4.538 4.697 1.00 95.69 124 HIS A N 1
ATOM 987 C CA . HIS A 1 124 ? -15.890 -5.905 5.009 1.00 95.69 124 HIS A CA 1
ATOM 988 C C . HIS A 1 124 ? -17.037 -6.888 4.766 1.00 95.69 124 HIS A C 1
ATOM 990 O O . HIS A 1 124 ? -16.841 -7.897 4.093 1.00 95.69 124 HIS A O 1
ATOM 996 N N . ASP A 1 125 ? -18.245 -6.556 5.214 1.00 95.75 125 ASP A N 1
ATOM 997 C CA . ASP A 1 125 ? -19.442 -7.363 4.977 1.00 95.75 125 ASP A CA 1
ATOM 998 C C . ASP A 1 125 ? -19.725 -7.470 3.476 1.00 95.75 125 ASP A C 1
ATOM 1000 O O . ASP A 1 125 ? -20.010 -8.548 2.961 1.00 95.75 125 ASP A O 1
ATOM 1004 N N . THR A 1 126 ? -19.522 -6.380 2.730 1.00 95.88 126 THR A N 1
ATOM 1005 C CA . THR A 1 126 ? -19.616 -6.386 1.262 1.00 95.88 126 THR A CA 1
ATOM 1006 C C . THR A 1 126 ? -18.597 -7.340 0.620 1.00 95.88 126 THR A C 1
ATOM 1008 O O . THR A 1 126 ? -18.925 -8.041 -0.342 1.00 95.88 126 THR A O 1
ATOM 1011 N N . LEU A 1 127 ? -17.364 -7.406 1.138 1.00 94.94 127 LEU A N 1
ATOM 1012 C CA . LEU A 1 127 ? -16.358 -8.369 0.674 1.00 94.94 127 LEU A CA 1
ATOM 1013 C C . LEU A 1 127 ? -16.745 -9.812 1.004 1.00 94.94 127 LEU A C 1
ATOM 1015 O O . LEU A 1 127 ? -16.612 -10.674 0.138 1.00 94.94 127 LEU A O 1
ATOM 1019 N N . ILE A 1 128 ? -17.238 -10.069 2.219 1.00 95.31 128 ILE A N 1
ATOM 1020 C CA . ILE A 1 128 ? -17.727 -11.389 2.639 1.00 95.31 128 ILE A CA 1
ATOM 1021 C C . ILE A 1 128 ? -18.861 -11.849 1.726 1.00 95.31 128 ILE A C 1
ATOM 1023 O O . ILE A 1 128 ? -18.819 -12.967 1.218 1.00 95.31 128 ILE A O 1
ATOM 1027 N N . LEU A 1 129 ? -19.845 -10.983 1.470 1.00 95.31 129 LEU A N 1
ATOM 1028 C CA . LEU A 1 129 ? -20.968 -11.284 0.580 1.00 95.31 129 LEU A CA 1
ATOM 1029 C C . LEU A 1 129 ? -20.481 -11.621 -0.831 1.00 95.31 129 LEU A C 1
ATOM 1031 O O . LEU A 1 129 ? -20.936 -12.596 -1.423 1.00 95.31 129 LEU A O 1
ATOM 1035 N N . THR A 1 130 ? -19.502 -10.872 -1.339 1.00 94.75 130 THR A N 1
ATOM 1036 C CA . THR A 1 130 ? -18.905 -11.138 -2.656 1.00 94.75 130 THR A CA 1
ATOM 1037 C C . THR A 1 130 ? -18.194 -12.497 -2.697 1.00 94.75 130 THR A C 1
ATOM 1039 O O . THR A 1 130 ? -18.275 -13.196 -3.705 1.00 94.75 130 THR A O 1
ATOM 1042 N N . GLU A 1 131 ? -17.511 -12.888 -1.616 1.00 93.88 131 GLU A N 1
ATOM 1043 C CA . GLU A 1 131 ? -16.755 -14.148 -1.550 1.00 93.88 131 GLU A CA 1
ATOM 1044 C C . GLU A 1 131 ? -17.606 -15.365 -1.198 1.00 93.88 131 GLU A C 1
ATOM 1046 O O . GLU A 1 131 ? -17.197 -16.489 -1.480 1.00 93.88 131 GLU A O 1
ATOM 1051 N N . SER A 1 132 ? -18.797 -15.161 -0.630 1.00 92.00 132 SER A N 1
ATOM 1052 C CA . SER A 1 132 ? -19.702 -16.238 -0.206 1.00 92.00 132 SER A CA 1
ATOM 1053 C C . SER A 1 132 ? -20.088 -17.217 -1.326 1.00 92.00 132 SER A C 1
ATOM 1055 O O . SER A 1 132 ? -20.512 -18.335 -1.053 1.00 92.00 132 SER A O 1
ATOM 1057 N N . HIS A 1 133 ? -19.883 -16.834 -2.588 1.00 90.88 133 HIS A N 1
ATOM 1058 C CA . HIS A 1 133 ? -20.062 -17.694 -3.757 1.00 90.88 133 HIS A CA 1
ATOM 1059 C C . HIS A 1 133 ? -18.941 -18.732 -3.969 1.00 90.88 133 HIS A C 1
ATOM 1061 O O . HIS A 1 133 ? -19.060 -19.578 -4.853 1.00 90.88 133 HIS A O 1
ATOM 1067 N N . SER A 1 134 ? -17.846 -18.672 -3.207 1.00 90.56 134 SE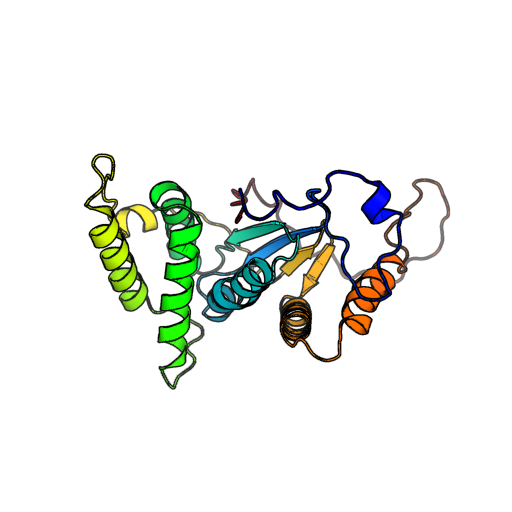R A N 1
ATOM 1068 C CA . SER A 1 134 ? -16.721 -19.607 -3.289 1.00 90.56 134 SER A CA 1
ATOM 1069 C C . SER A 1 134 ? -16.905 -20.776 -2.317 1.00 90.56 134 SER A C 1
ATOM 1071 O O . SER A 1 134 ? -17.020 -20.569 -1.112 1.00 90.56 134 SER A O 1
ATOM 1073 N N . GLU A 1 135 ? -16.861 -22.014 -2.820 1.00 88.81 135 GLU A N 1
ATOM 1074 C CA . GLU A 1 135 ? -17.114 -23.245 -2.042 1.00 88.81 135 GLU A CA 1
ATOM 1075 C C . GLU A 1 135 ? -16.160 -23.459 -0.850 1.00 88.81 135 GLU A C 1
ATOM 1077 O O . GLU A 1 135 ? -16.482 -24.200 0.073 1.00 88.81 135 GLU A O 1
ATOM 1082 N N . ASN A 1 136 ? -14.992 -22.806 -0.842 1.00 88.69 136 ASN A N 1
ATOM 1083 C CA . ASN A 1 136 ? -13.968 -22.973 0.199 1.00 88.69 136 ASN A CA 1
ATOM 1084 C C . ASN A 1 136 ? -13.899 -21.804 1.192 1.00 88.69 136 ASN A C 1
ATOM 1086 O O . ASN A 1 136 ? -12.970 -21.734 2.002 1.00 88.69 136 ASN A O 1
ATOM 1090 N N . PHE A 1 137 ? -14.820 -20.845 1.108 1.00 90.00 137 PHE A N 1
ATOM 1091 C CA . PHE A 1 137 ? -14.767 -19.659 1.950 1.00 90.00 137 PHE A CA 1
ATOM 1092 C C . PHE A 1 137 ? -15.376 -19.932 3.331 1.00 90.00 137 PHE A C 1
ATOM 1094 O O . PHE A 1 137 ? -16.551 -20.267 3.448 1.00 90.00 137 PHE A O 1
ATOM 1101 N N . VAL A 1 138 ? -14.575 -19.755 4.386 1.00 90.25 138 VAL A N 1
ATOM 1102 C CA . VAL A 1 138 ? -15.044 -19.768 5.779 1.00 90.25 138 VAL A CA 1
ATOM 1103 C C . VAL A 1 138 ? -15.158 -18.316 6.244 1.00 90.25 138 VAL A C 1
ATOM 1105 O O . VAL A 1 138 ? -14.119 -17.679 6.455 1.00 90.25 138 VAL A O 1
ATOM 1108 N N . PRO A 1 139 ? -16.379 -17.775 6.410 1.00 89.38 139 PRO A N 1
ATOM 1109 C CA . PRO A 1 139 ? -16.562 -16.425 6.919 1.00 89.38 139 PRO A CA 1
ATOM 1110 C C . PRO A 1 139 ? -15.940 -16.305 8.309 1.00 89.38 139 PRO A C 1
ATOM 1112 O O . PRO A 1 139 ? -16.253 -17.085 9.209 1.00 89.38 139 PRO A O 1
ATOM 1115 N N . ARG A 1 140 ? -15.053 -15.327 8.487 1.00 90.69 140 ARG A N 1
ATOM 1116 C CA . ARG A 1 140 ? -14.572 -14.927 9.809 1.00 90.69 140 ARG A CA 1
ATOM 1117 C C . ARG A 1 140 ? -15.270 -13.650 10.203 1.00 90.69 140 ARG A C 1
ATOM 1119 O O . ARG A 1 140 ? -15.288 -12.689 9.435 1.00 90.69 140 ARG A O 1
ATOM 1126 N N . ASP A 1 141 ? -15.818 -13.659 11.404 1.00 91.12 141 ASP A N 1
ATOM 1127 C CA . ASP A 1 141 ? -16.388 -12.457 11.975 1.00 91.12 141 ASP A CA 1
ATOM 1128 C C . ASP A 1 141 ? -15.273 -11.462 12.324 1.00 91.12 141 ASP A C 1
ATOM 1130 O O . ASP A 1 141 ? -14.202 -11.845 12.809 1.00 91.12 141 ASP A O 1
ATOM 1134 N N . LEU A 1 142 ? -15.522 -10.180 12.062 1.00 89.38 142 LEU A N 1
ATOM 1135 C CA . LEU A 1 142 ? -14.542 -9.113 12.239 1.00 89.38 142 LEU A CA 1
ATOM 1136 C C . LEU A 1 142 ? -14.092 -9.021 13.702 1.00 89.38 142 LEU A C 1
ATOM 1138 O O . LEU A 1 142 ? -12.906 -8.828 13.973 1.00 89.38 142 LEU A O 1
ATOM 1142 N N . ASP A 1 143 ? -15.027 -9.189 14.636 1.00 90.62 143 ASP A N 1
ATOM 1143 C CA . ASP A 1 143 ? -14.763 -9.028 16.065 1.00 90.62 143 ASP A CA 1
ATOM 1144 C C . ASP A 1 143 ? -13.819 -10.115 16.598 1.00 90.62 143 ASP A C 1
ATOM 1146 O O . ASP A 1 143 ? -12.896 -9.808 17.352 1.00 90.62 143 ASP A O 1
ATOM 1150 N N . THR A 1 144 ? -13.927 -11.346 16.086 1.00 89.38 144 THR A N 1
ATOM 1151 C CA . THR A 1 144 ? -13.002 -12.445 16.432 1.00 89.38 144 THR A CA 1
ATOM 1152 C C . THR A 1 144 ? -11.562 -12.188 15.982 1.00 89.38 144 THR A C 1
ATOM 1154 O O . THR A 1 144 ? -10.609 -12.647 16.608 1.00 89.38 144 THR A O 1
ATOM 1157 N N . VAL A 1 145 ? -11.373 -11.436 14.893 1.00 86.31 145 VAL A N 1
ATOM 1158 C CA . VAL A 1 145 ? -10.038 -11.093 14.380 1.00 86.31 145 VAL A CA 1
ATOM 1159 C C . VAL A 1 145 ? -9.405 -9.972 15.207 1.00 86.31 145 VAL A C 1
ATOM 1161 O O . VAL A 1 145 ? -8.182 -9.923 15.347 1.00 86.31 145 VAL A O 1
ATOM 1164 N N . ILE A 1 146 ? -10.230 -9.072 15.739 1.00 85.56 146 ILE A N 1
ATOM 1165 C CA . ILE A 1 146 ? -9.803 -7.871 16.457 1.00 85.56 146 ILE A CA 1
ATOM 1166 C C . ILE A 1 146 ? -9.284 -8.184 17.868 1.00 85.56 146 ILE A C 1
ATOM 1168 O O . ILE A 1 146 ? -8.438 -7.446 18.367 1.00 85.56 146 ILE A O 1
ATOM 1172 N N . GLU A 1 147 ? -9.738 -9.271 18.492 1.00 83.88 147 GLU A N 1
ATOM 1173 C CA . GLU A 1 147 ? -9.407 -9.616 19.884 1.00 83.88 147 GLU A CA 1
ATOM 1174 C C . GLU A 1 147 ? -7.918 -9.963 20.121 1.00 83.88 147 GLU A C 1
ATOM 1176 O O . GLU A 1 147 ? -7.466 -10.069 21.258 1.00 83.88 147 GLU A O 1
ATOM 1181 N N . TYR A 1 148 ? -7.104 -10.086 19.067 1.00 72.44 148 TYR A N 1
ATOM 1182 C CA . TYR A 1 148 ? -5.667 -10.323 19.208 1.00 72.44 148 TYR A CA 1
ATOM 1183 C C . TYR A 1 148 ? -4.919 -9.102 19.774 1.00 72.44 148 TYR A C 1
ATOM 1185 O O . TYR A 1 148 ? -4.576 -8.170 19.043 1.00 72.44 148 TYR A O 1
ATOM 1193 N N . ASP A 1 149 ? -4.581 -9.156 21.065 1.00 64.75 149 ASP A N 1
ATOM 1194 C CA . ASP A 1 149 ? -3.724 -8.165 21.718 1.00 64.75 149 ASP A CA 1
ATOM 1195 C C . ASP A 1 149 ? -2.255 -8.358 21.306 1.00 64.75 149 ASP A C 1
ATOM 1197 O O . ASP A 1 149 ? -1.579 -9.323 21.674 1.00 64.75 149 ASP A O 1
ATOM 1201 N N . VAL A 1 150 ? -1.752 -7.426 20.498 1.00 66.56 150 VAL A N 1
ATOM 1202 C CA . VAL A 1 150 ? -0.332 -7.329 20.159 1.00 66.56 150 VAL A CA 1
ATOM 1203 C C . VAL A 1 150 ? 0.177 -5.996 20.691 1.00 66.56 150 VAL A C 1
ATOM 1205 O O . VAL A 1 150 ? 0.096 -4.951 20.039 1.00 66.56 150 VAL A O 1
ATOM 1208 N N . SER A 1 151 ? 0.725 -6.041 21.901 1.00 62.41 151 SER A N 1
ATOM 1209 C CA . SER A 1 151 ? 1.342 -4.894 22.560 1.00 62.41 151 SER A CA 1
ATOM 1210 C C . SER A 1 151 ? 2.667 -4.512 21.884 1.00 62.41 151 SER A C 1
ATOM 1212 O O . SER A 1 151 ? 3.726 -5.069 22.170 1.00 62.41 151 SER A O 1
ATOM 1214 N N . GLY A 1 152 ? 2.612 -3.541 20.967 1.00 63.09 152 GLY A N 1
ATOM 1215 C CA . GLY A 1 152 ? 3.775 -2.941 20.311 1.00 63.09 152 GLY A CA 1
ATOM 1216 C C . GLY A 1 152 ? 3.748 -1.417 20.407 1.00 63.09 152 GLY A C 1
ATOM 1217 O O . GLY A 1 152 ? 3.107 -0.752 19.600 1.00 63.09 152 GLY A O 1
ATOM 1218 N N . SER A 1 153 ? 4.465 -0.844 21.376 1.00 57.91 153 SER A N 1
ATOM 1219 C CA . SER A 1 153 ? 4.551 0.609 21.563 1.00 57.91 153 SER A CA 1
ATOM 1220 C C . SER A 1 153 ? 5.659 1.206 20.686 1.00 5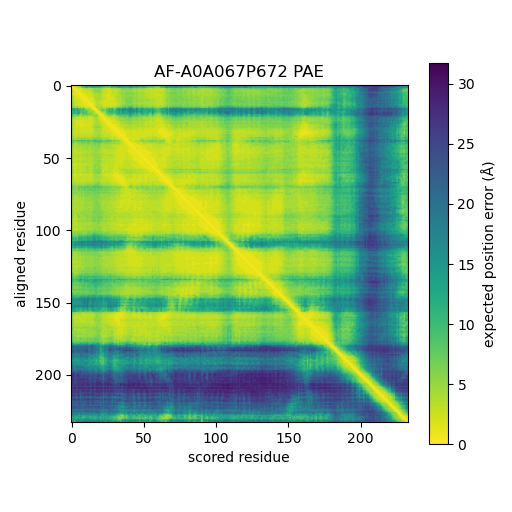7.91 153 SER A C 1
ATOM 1222 O O . SER A 1 153 ? 6.841 1.109 21.023 1.00 57.91 153 SER A O 1
ATOM 1224 N N . GLY A 1 154 ? 5.305 1.835 19.571 1.00 69.19 154 GLY A N 1
ATOM 1225 C CA . GLY A 1 154 ? 6.257 2.635 18.800 1.00 69.19 154 GLY A CA 1
ATOM 1226 C C . GLY A 1 154 ? 5.541 3.523 17.802 1.00 69.19 154 GLY A C 1
ATOM 1227 O O . GLY A 1 154 ? 4.761 3.024 17.001 1.00 69.19 154 GLY A O 1
ATOM 1228 N N . GLU A 1 155 ? 5.770 4.829 17.856 1.00 73.38 155 GLU A N 1
ATOM 1229 C CA . GLU A 1 155 ? 5.299 5.778 16.850 1.00 73.38 155 GLU A CA 1
ATOM 1230 C C . GLU A 1 155 ? 6.341 5.827 15.731 1.00 73.38 155 GLU A C 1
ATOM 1232 O O . GLU A 1 155 ? 7.358 6.504 15.833 1.00 73.38 155 GLU A O 1
ATOM 1237 N N . LEU A 1 156 ? 6.145 5.018 14.691 1.00 73.38 156 LEU A N 1
ATOM 1238 C CA . LEU A 1 156 ? 7.029 5.002 13.529 1.00 73.38 156 LEU A CA 1
ATOM 1239 C C . LEU A 1 156 ? 6.255 5.512 12.316 1.00 73.38 156 LEU A C 1
ATOM 1241 O O . LEU A 1 156 ? 5.232 4.942 11.941 1.00 73.38 156 LEU A O 1
ATOM 1245 N N . ARG A 1 157 ? 6.769 6.585 11.711 1.00 82.12 157 ARG A N 1
ATOM 1246 C CA . ARG A 1 157 ? 6.299 7.168 10.445 1.00 82.12 157 ARG A CA 1
ATOM 1247 C C . ARG A 1 157 ? 7.441 7.194 9.436 1.00 82.12 157 ARG A C 1
ATOM 1249 O O . ARG A 1 157 ? 7.771 8.227 8.866 1.00 82.12 157 ARG A O 1
ATOM 1256 N N . TYR A 1 158 ? 8.080 6.044 9.266 1.00 90.56 158 TYR A N 1
ATOM 1257 C CA . TYR A 1 158 ? 9.231 5.908 8.385 1.00 90.56 158 TYR A CA 1
ATOM 1258 C C . TYR A 1 158 ? 8.919 4.954 7.243 1.00 90.56 158 TYR A C 1
ATOM 1260 O O . TYR A 1 158 ? 8.271 3.916 7.411 1.00 90.56 158 TYR A O 1
ATOM 1268 N N . VAL A 1 159 ? 9.426 5.302 6.070 1.00 90.50 159 VAL A N 1
ATOM 1269 C CA . VAL A 1 159 ? 9.476 4.408 4.921 1.00 90.50 159 VAL A CA 1
ATOM 1270 C C . VAL A 1 159 ? 10.930 4.034 4.708 1.00 90.50 159 VAL A C 1
ATOM 1272 O O . VAL A 1 159 ? 11.788 4.899 4.603 1.00 90.50 159 VAL A O 1
ATOM 1275 N N . PHE A 1 160 ? 11.216 2.743 4.644 1.00 93.88 160 PHE A N 1
ATOM 1276 C CA . PHE A 1 160 ? 12.554 2.246 4.375 1.00 93.88 160 PHE A CA 1
ATOM 1277 C C . PHE A 1 160 ? 12.676 1.944 2.887 1.00 93.88 160 PHE A C 1
ATOM 1279 O O . PHE A 1 160 ? 11.931 1.105 2.383 1.00 93.88 160 PHE A O 1
ATOM 1286 N N . MET A 1 161 ? 13.610 2.578 2.183 1.00 93.50 161 MET A N 1
ATOM 1287 C CA . MET A 1 161 ? 13.956 2.200 0.809 1.00 93.50 161 MET A CA 1
ATOM 1288 C C . MET A 1 161 ? 15.332 1.552 0.818 1.00 93.50 161 MET A C 1
ATOM 1290 O O . MET A 1 161 ? 16.310 2.175 1.220 1.00 93.50 161 MET A O 1
ATOM 1294 N N . ASN A 1 162 ? 15.400 0.274 0.439 1.00 93.31 162 ASN A N 1
ATOM 1295 C CA . ASN A 1 162 ? 16.627 -0.528 0.481 1.00 93.31 162 ASN A CA 1
ATOM 1296 C C . ASN A 1 162 ? 17.364 -0.452 1.839 1.00 93.31 162 ASN A C 1
ATOM 1298 O O . ASN A 1 162 ? 18.587 -0.481 1.898 1.00 93.31 162 ASN A O 1
ATOM 1302 N N . GLY A 1 163 ? 16.605 -0.363 2.938 1.00 92.12 163 GLY A N 1
ATOM 1303 C CA . GLY A 1 163 ? 17.131 -0.284 4.307 1.00 92.12 163 GLY A CA 1
ATOM 1304 C C . GLY A 1 163 ? 17.404 1.134 4.821 1.00 92.12 163 GLY A C 1
ATOM 1305 O O . GLY A 1 163 ? 17.594 1.299 6.022 1.00 92.12 163 GLY A O 1
ATOM 1306 N N . ILE A 1 164 ? 17.353 2.155 3.964 1.00 92.69 164 ILE A N 1
ATOM 1307 C CA . ILE A 1 164 ? 17.549 3.554 4.358 1.00 92.69 164 ILE A CA 1
ATOM 1308 C C . ILE A 1 164 ? 16.204 4.132 4.823 1.00 92.69 164 ILE A C 1
ATOM 1310 O O . ILE A 1 164 ? 15.237 4.055 4.061 1.00 92.69 164 ILE A O 1
ATOM 1314 N N . PRO A 1 165 ? 16.098 4.677 6.049 1.00 93.62 165 PRO A N 1
ATOM 1315 C CA . PRO A 1 165 ? 14.871 5.290 6.535 1.00 93.62 165 PRO A CA 1
ATOM 1316 C C . PRO A 1 165 ? 14.664 6.672 5.914 1.00 93.62 165 PRO A C 1
ATOM 1318 O O . PRO A 1 165 ? 15.571 7.500 5.878 1.00 93.62 165 PRO A O 1
ATOM 1321 N N . PHE A 1 166 ? 13.434 6.938 5.501 1.00 91.38 166 PHE A N 1
ATOM 1322 C CA . PHE A 1 166 ? 12.978 8.230 5.018 1.00 91.38 166 PHE A CA 1
ATOM 1323 C C . PHE A 1 166 ? 11.749 8.668 5.798 1.00 91.38 166 PHE A C 1
ATOM 1325 O O . PHE A 1 166 ? 10.915 7.842 6.187 1.00 91.38 166 PHE A O 1
ATOM 1332 N N . ASP A 1 167 ? 11.635 9.978 5.993 1.00 91.31 167 ASP A N 1
ATOM 1333 C CA . ASP A 1 167 ? 10.420 10.582 6.519 1.00 91.31 167 ASP A CA 1
ATOM 1334 C C . ASP A 1 167 ? 9.267 10.386 5.525 1.00 91.31 167 ASP A C 1
ATOM 1336 O O . ASP A 1 167 ? 9.427 10.541 4.307 1.00 91.31 167 ASP A O 1
ATOM 1340 N N . MET A 1 168 ? 8.100 10.016 6.046 1.00 87.50 168 MET A N 1
ATOM 1341 C CA . MET A 1 168 ? 6.912 9.761 5.245 1.00 87.50 168 MET A CA 1
ATOM 1342 C C . MET A 1 168 ? 6.490 10.969 4.397 1.00 87.50 168 MET A C 1
ATOM 1344 O O . MET A 1 168 ? 6.017 10.771 3.275 1.00 87.50 168 MET A O 1
ATOM 1348 N N . ASP A 1 169 ? 6.682 12.196 4.882 1.00 87.12 169 ASP A N 1
ATOM 1349 C CA . ASP A 1 169 ? 6.295 13.406 4.154 1.00 87.12 169 ASP A CA 1
ATOM 1350 C C . ASP A 1 169 ? 7.187 13.637 2.929 1.00 87.12 169 ASP A C 1
ATOM 1352 O O . ASP A 1 169 ? 6.687 13.915 1.835 1.00 87.12 169 ASP A O 1
ATOM 1356 N N . VAL A 1 170 ? 8.495 13.404 3.073 1.00 87.19 170 VAL A N 1
ATOM 1357 C CA . VAL A 1 170 ? 9.459 13.465 1.962 1.00 87.19 170 VAL A CA 1
ATOM 1358 C C . VAL A 1 170 ? 9.100 12.433 0.896 1.00 87.19 170 VAL A C 1
ATOM 1360 O O . VAL A 1 170 ? 9.010 12.747 -0.292 1.00 87.19 170 VAL A O 1
ATOM 1363 N N . VAL A 1 171 ? 8.817 11.201 1.322 1.00 86.75 171 VAL A N 1
ATOM 1364 C CA . VAL A 1 171 ? 8.451 10.113 0.410 1.00 86.75 171 VAL A CA 1
ATOM 1365 C C . VAL A 1 171 ? 7.129 10.394 -0.299 1.00 86.75 171 VAL A C 1
ATOM 1367 O O . VAL A 1 171 ? 6.997 10.137 -1.495 1.00 86.75 171 VAL A O 1
ATOM 1370 N N . ARG A 1 172 ? 6.145 10.957 0.404 1.00 84.25 172 ARG A N 1
ATOM 1371 C CA . ARG A 1 172 ? 4.854 11.324 -0.182 1.00 84.25 172 ARG A CA 1
ATOM 1372 C C . ARG A 1 172 ? 5.007 12.371 -1.283 1.00 84.25 172 ARG A C 1
ATOM 1374 O O . ARG A 1 172 ? 4.386 12.214 -2.334 1.00 84.25 172 ARG A O 1
ATOM 1381 N N . LEU A 1 173 ? 5.816 13.407 -1.055 1.00 84.94 173 LEU A N 1
ATOM 1382 C CA . LEU A 1 173 ? 6.101 14.435 -2.060 1.00 84.94 173 LEU A CA 1
ATOM 1383 C C . LEU A 1 173 ? 6.781 13.831 -3.293 1.00 84.94 173 LEU A C 1
ATOM 1385 O O . LEU A 1 173 ? 6.358 14.094 -4.419 1.00 84.94 173 LEU A O 1
ATOM 1389 N N . TRP A 1 174 ? 7.759 12.949 -3.079 1.00 84.75 174 TRP A N 1
ATOM 1390 C CA . TRP A 1 174 ? 8.451 12.250 -4.160 1.00 84.75 174 TRP A CA 1
ATOM 1391 C C . TRP A 1 174 ? 7.504 11.399 -5.020 1.00 84.75 174 TRP A C 1
ATOM 1393 O O . TRP A 1 174 ? 7.509 11.500 -6.246 1.00 84.75 174 TRP A O 1
ATOM 1403 N N . PHE A 1 175 ? 6.613 10.617 -4.402 1.00 82.50 175 PHE A N 1
ATOM 1404 C CA . PHE A 1 175 ? 5.628 9.825 -5.150 1.00 82.50 175 PHE A CA 1
ATOM 1405 C C . PHE A 1 175 ? 4.591 10.675 -5.878 1.00 82.50 175 PHE A C 1
ATOM 1407 O O . PHE A 1 175 ? 4.153 10.313 -6.971 1.00 82.50 175 PHE A O 1
ATOM 1414 N N . PHE A 1 176 ? 4.191 11.800 -5.288 1.00 78.88 176 PHE A N 1
ATOM 1415 C CA . PHE A 1 176 ? 3.280 12.727 -5.946 1.00 78.88 176 PHE A CA 1
ATOM 1416 C C . PHE A 1 176 ? 3.918 13.316 -7.212 1.00 78.88 176 PHE A C 1
ATOM 1418 O O . PHE A 1 176 ? 3.267 13.365 -8.260 1.00 78.88 176 PHE A O 1
ATOM 1425 N N . SER A 1 177 ? 5.210 13.649 -7.133 1.00 78.19 177 SER A N 1
ATOM 1426 C CA . SER A 1 177 ? 6.022 14.081 -8.272 1.00 78.19 177 SER A CA 1
ATOM 1427 C C . SER A 1 177 ? 6.093 13.008 -9.367 1.00 78.19 177 SER A C 1
ATOM 1429 O O . SER A 1 177 ? 5.733 13.281 -10.508 1.00 78.19 177 SER A O 1
ATOM 1431 N N . LEU A 1 178 ? 6.406 11.753 -9.014 1.00 72.25 178 LEU A N 1
ATOM 1432 C CA . LEU A 1 178 ? 6.433 10.625 -9.964 1.00 72.25 178 LEU A CA 1
ATOM 1433 C C . LEU A 1 178 ? 5.098 10.386 -10.684 1.00 72.25 178 LEU A C 1
ATOM 1435 O O . LEU A 1 178 ? 5.081 9.918 -11.820 1.00 72.25 178 LEU A O 1
ATOM 1439 N N . SER A 1 179 ? 3.972 10.659 -10.018 1.00 64.56 179 SER A N 1
ATOM 1440 C CA . SER A 1 179 ? 2.639 10.492 -10.610 1.00 64.56 179 SER A CA 1
ATOM 1441 C C . SER A 1 179 ? 2.223 11.642 -11.535 1.00 64.56 179 SER A C 1
ATOM 1443 O O . SER A 1 179 ? 1.329 11.461 -12.361 1.00 64.56 179 SER A O 1
ATOM 1445 N N . SER A 1 180 ? 2.869 12.806 -11.424 1.00 62.59 180 SER A N 1
ATOM 1446 C CA . SER A 1 180 ? 2.626 13.966 -12.284 1.00 62.59 180 SER A CA 1
ATOM 1447 C C . SER A 1 180 ? 3.554 13.880 -13.495 1.00 62.59 180 SER A C 1
ATOM 1449 O O . SER A 1 180 ? 4.692 14.334 -13.473 1.00 62.59 180 SER A O 1
ATOM 1451 N N . THR A 1 181 ? 3.063 13.243 -14.555 1.00 52.62 181 THR A N 1
ATOM 1452 C CA . THR A 1 181 ? 3.787 12.778 -15.754 1.00 52.62 181 THR A CA 1
ATOM 1453 C C . THR A 1 181 ? 4.468 13.842 -16.631 1.00 52.62 181 THR A C 1
ATOM 1455 O O . THR A 1 181 ? 4.748 13.549 -17.788 1.00 52.62 181 THR A O 1
ATOM 1458 N N . SER A 1 182 ? 4.738 15.064 -16.168 1.00 44.34 182 SER A N 1
ATOM 1459 C CA . SER A 1 182 ? 5.146 16.144 -17.078 1.00 44.34 182 SER A CA 1
ATOM 1460 C C . SER A 1 182 ? 6.531 16.763 -16.895 1.00 44.34 182 SER A C 1
ATOM 1462 O O . SER A 1 182 ? 7.005 17.279 -17.900 1.00 44.34 182 SER A O 1
ATOM 1464 N N . LEU A 1 183 ? 7.224 16.741 -15.742 1.00 41.19 183 LEU A N 1
ATOM 1465 C CA . LEU A 1 183 ? 8.467 17.551 -15.666 1.00 41.19 183 LEU A CA 1
ATOM 1466 C C . LEU A 1 183 ? 9.539 17.231 -14.600 1.00 41.19 183 LEU A C 1
ATOM 1468 O O . LEU A 1 183 ? 10.485 18.001 -14.493 1.00 41.19 183 LEU A O 1
ATOM 1472 N N . LEU A 1 184 ? 9.456 16.145 -13.819 1.00 42.38 184 LEU A N 1
ATOM 1473 C CA . LEU A 1 184 ? 10.286 16.013 -12.598 1.00 42.38 184 LEU A CA 1
ATOM 1474 C C . LEU A 1 184 ? 11.060 14.693 -12.419 1.00 42.38 184 LEU A C 1
ATOM 1476 O O . LEU A 1 184 ? 11.472 14.372 -11.304 1.00 42.38 184 LEU A O 1
ATOM 1480 N N . CYS A 1 185 ? 11.319 13.920 -13.477 1.00 46.78 185 CYS A N 1
ATOM 1481 C CA . CYS A 1 185 ? 12.184 12.741 -13.314 1.00 46.78 185 CYS A CA 1
ATOM 1482 C C . CYS A 1 185 ? 13.650 13.106 -12.967 1.00 46.78 185 CYS A C 1
ATOM 1484 O O . CYS A 1 185 ? 14.317 12.306 -12.310 1.00 46.78 185 CYS A O 1
ATOM 1486 N N . VAL A 1 186 ? 14.101 14.331 -13.282 1.00 46.72 186 VAL A N 1
ATOM 1487 C CA . VAL A 1 186 ? 15.443 14.848 -12.938 1.00 46.72 186 VAL A CA 1
ATOM 1488 C C . VAL A 1 186 ? 15.666 14.886 -11.416 1.00 46.72 186 VAL A C 1
ATOM 1490 O O . VAL A 1 186 ? 16.701 14.437 -10.922 1.00 46.72 186 VAL A O 1
ATOM 1493 N N . ASP A 1 187 ? 14.668 15.325 -10.641 1.00 51.00 187 ASP A N 1
ATOM 1494 C CA . ASP A 1 187 ? 14.796 15.425 -9.179 1.00 51.00 187 ASP A CA 1
ATOM 1495 C C . ASP A 1 187 ? 14.698 14.062 -8.488 1.00 51.00 187 ASP A C 1
ATOM 1497 O O . ASP A 1 187 ? 15.294 13.850 -7.433 1.00 51.00 187 ASP A O 1
ATOM 1501 N N . ALA A 1 188 ? 13.973 13.103 -9.071 1.00 51.94 188 ALA A N 1
ATOM 1502 C CA . ALA A 1 188 ? 13.826 11.777 -8.483 1.00 51.94 188 ALA A CA 1
ATOM 1503 C C . ALA A 1 188 ? 15.127 10.964 -8.550 1.00 51.94 188 ALA A C 1
ATOM 1505 O O . ALA A 1 188 ? 15.453 10.259 -7.591 1.00 51.94 188 ALA A O 1
ATOM 1506 N N . PHE A 1 189 ? 15.869 11.076 -9.657 1.00 53.25 189 PHE A N 1
ATOM 1507 C CA . PHE A 1 189 ? 17.175 10.436 -9.797 1.00 53.25 189 PHE A CA 1
ATOM 1508 C C . PHE A 1 189 ? 18.249 11.193 -9.012 1.00 53.25 189 PHE A C 1
ATOM 1510 O O . PHE A 1 189 ? 19.007 10.563 -8.281 1.00 53.25 189 PHE A O 1
ATOM 1517 N N . GLY A 1 190 ? 18.230 12.532 -9.040 1.00 59.81 190 GLY A N 1
ATOM 1518 C CA . GLY A 1 190 ? 19.091 13.370 -8.199 1.00 59.81 190 GLY A CA 1
ATOM 1519 C C . GLY A 1 190 ? 18.874 13.155 -6.695 1.00 59.81 190 GLY A C 1
ATOM 1520 O O . GLY A 1 190 ? 19.823 13.230 -5.921 1.00 59.81 190 GLY A O 1
ATOM 1521 N N . PHE A 1 191 ? 17.659 12.806 -6.263 1.00 60.88 191 PHE A N 1
ATOM 1522 C CA . PHE A 1 191 ? 17.377 12.406 -4.881 1.00 60.88 191 PHE A CA 1
ATOM 1523 C C . PHE A 1 191 ? 18.001 11.048 -4.528 1.00 60.88 191 PHE A C 1
ATOM 1525 O O . PHE A 1 191 ? 18.495 10.870 -3.422 1.00 60.88 191 PHE A O 1
ATOM 1532 N N . LEU A 1 192 ? 18.036 10.083 -5.449 1.00 57.19 192 LEU A N 1
ATOM 1533 C CA . LEU A 1 192 ? 18.699 8.799 -5.198 1.00 57.19 192 LEU A CA 1
ATOM 1534 C C . LEU A 1 192 ? 20.230 8.917 -5.298 1.00 57.19 192 LEU A C 1
ATOM 1536 O O . LEU A 1 192 ? 20.932 8.414 -4.422 1.00 57.19 192 LEU A O 1
ATOM 1540 N N . GLU A 1 193 ? 20.756 9.629 -6.298 1.00 57.09 193 GLU A N 1
ATOM 1541 C CA . GLU A 1 193 ? 22.195 9.876 -6.463 1.00 57.09 193 GLU A CA 1
ATOM 1542 C C . GLU A 1 193 ? 22.754 10.795 -5.375 1.00 57.09 193 GLU A C 1
ATOM 1544 O O . GLU A 1 193 ? 23.777 10.483 -4.777 1.00 57.09 193 GLU A O 1
ATOM 1549 N N . GLY A 1 194 ? 22.070 11.891 -5.042 1.00 58.69 194 GLY A N 1
ATOM 1550 C CA . GLY A 1 194 ? 22.495 12.839 -4.009 1.00 58.69 194 GLY A CA 1
ATOM 1551 C C . GLY A 1 194 ? 22.525 12.250 -2.595 1.00 58.69 194 GLY A C 1
ATOM 1552 O O . GLY A 1 194 ? 23.168 12.819 -1.713 1.00 58.69 194 GLY A O 1
ATOM 1553 N N . TYR A 1 195 ? 21.861 11.111 -2.369 1.00 52.69 195 TYR A N 1
ATOM 1554 C CA . TYR A 1 195 ? 21.965 10.333 -1.132 1.00 52.69 195 TYR A CA 1
ATOM 1555 C C . TYR A 1 195 ? 22.941 9.157 -1.244 1.00 52.69 195 TYR A C 1
ATOM 1557 O O . TYR A 1 195 ? 23.597 8.849 -0.252 1.00 52.69 195 TYR A O 1
ATOM 1565 N N . ALA A 1 196 ? 23.098 8.547 -2.424 1.00 52.31 196 ALA A N 1
ATOM 1566 C CA . ALA A 1 196 ? 24.152 7.562 -2.678 1.00 52.31 196 ALA A CA 1
ATOM 1567 C C . ALA A 1 196 ? 25.563 8.180 -2.605 1.00 52.31 196 ALA A C 1
ATOM 1569 O O . ALA A 1 196 ? 26.512 7.492 -2.244 1.00 52.31 196 ALA A O 1
ATOM 1570 N N . ASN A 1 197 ? 25.686 9.478 -2.903 1.00 48.03 197 ASN A N 1
ATOM 1571 C CA . ASN A 1 197 ? 26.943 10.230 -2.885 1.00 48.03 197 ASN A CA 1
ATOM 1572 C C . ASN A 1 197 ? 27.233 10.928 -1.539 1.00 48.03 197 ASN A C 1
ATOM 1574 O O . ASN A 1 197 ? 28.203 11.671 -1.428 1.00 48.03 197 ASN A O 1
ATOM 1578 N N . ARG A 1 198 ? 26.396 10.727 -0.508 1.00 46.28 198 ARG A N 1
ATOM 1579 C CA . ARG A 1 198 ? 26.776 11.033 0.882 1.00 46.28 198 ARG A CA 1
ATOM 1580 C C . ARG A 1 198 ? 27.412 9.772 1.454 1.00 46.28 198 ARG A C 1
ATOM 1582 O O . ARG A 1 198 ? 26.776 8.728 1.379 1.00 46.28 198 ARG A O 1
ATOM 1589 N N . ASP A 1 199 ? 28.613 9.894 2.021 1.00 42.06 199 ASP A N 1
ATOM 1590 C CA . ASP A 1 199 ? 29.565 8.869 2.510 1.00 42.06 199 ASP A CA 1
ATOM 1591 C C . ASP A 1 199 ? 29.038 7.793 3.497 1.00 42.06 199 ASP A C 1
ATOM 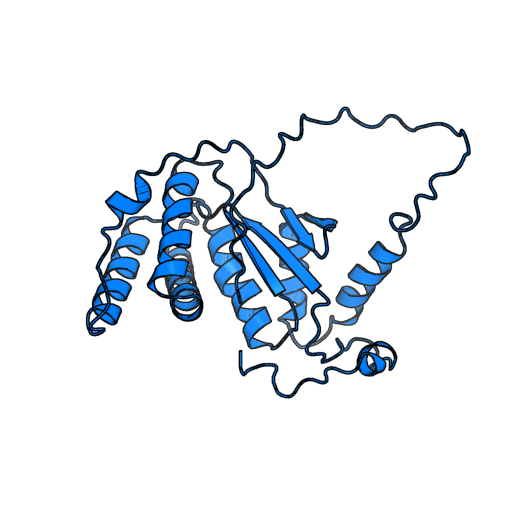1593 O O . ASP A 1 199 ? 29.671 7.461 4.496 1.00 42.06 199 ASP A O 1
ATOM 1597 N N . TRP A 1 200 ? 27.874 7.200 3.249 1.00 40.22 200 TRP A N 1
ATOM 1598 C CA . TRP A 1 200 ? 27.288 6.136 4.064 1.00 40.22 200 TRP A CA 1
ATOM 1599 C C . TRP A 1 200 ? 27.580 4.740 3.508 1.00 40.22 200 TRP A C 1
ATOM 1601 O O . TRP A 1 200 ? 27.252 3.752 4.161 1.00 40.22 200 TRP A O 1
ATOM 1611 N N . MET A 1 201 ? 28.186 4.636 2.318 1.00 34.34 201 MET A N 1
ATOM 1612 C CA . MET A 1 201 ? 28.427 3.350 1.652 1.00 34.34 201 MET A CA 1
ATOM 1613 C C . MET A 1 201 ? 29.821 2.749 1.856 1.00 34.34 201 MET A C 1
ATOM 1615 O O . MET A 1 201 ? 30.015 1.604 1.468 1.00 34.34 201 MET A O 1
ATOM 1619 N N . MET A 1 202 ? 30.753 3.440 2.517 1.00 37.25 202 MET A N 1
ATOM 1620 C CA . MET A 1 202 ? 32.067 2.879 2.863 1.00 37.25 202 MET A CA 1
ATOM 1621 C C . MET A 1 202 ? 32.514 3.378 4.242 1.00 37.25 202 MET A C 1
ATOM 1623 O O . MET A 1 202 ? 33.361 4.256 4.361 1.00 37.25 202 MET A O 1
ATOM 1627 N N . VAL A 1 203 ? 31.948 2.811 5.312 1.00 35.94 203 VAL A N 1
ATOM 1628 C CA . VAL A 1 203 ? 32.680 2.774 6.586 1.00 35.94 203 VAL A CA 1
ATOM 1629 C C . VAL A 1 203 ? 33.648 1.605 6.475 1.00 35.94 203 VAL A C 1
ATOM 1631 O O . VAL A 1 203 ? 33.306 0.467 6.801 1.00 35.94 203 VAL A O 1
ATOM 1634 N N . ASP A 1 204 ? 34.841 1.891 5.958 1.00 32.78 204 ASP A N 1
ATOM 1635 C CA . ASP A 1 204 ? 35.975 0.985 6.064 1.00 32.78 204 ASP A CA 1
ATOM 1636 C C . ASP A 1 204 ? 36.253 0.728 7.547 1.00 32.78 204 ASP A C 1
ATOM 1638 O O . ASP A 1 204 ? 36.533 1.631 8.340 1.00 32.78 204 ASP A O 1
ATOM 1642 N N . ALA A 1 205 ? 36.150 -0.540 7.935 1.00 39.97 205 ALA A N 1
ATOM 1643 C CA . ALA A 1 205 ? 36.462 -1.028 9.268 1.00 39.97 205 ALA A CA 1
ATOM 1644 C C . ALA A 1 205 ? 37.983 -1.135 9.467 1.00 39.97 205 ALA A C 1
ATOM 1646 O O . ALA A 1 205 ? 38.501 -2.205 9.777 1.00 39.97 205 ALA A O 1
ATOM 1647 N N . SER A 1 206 ? 38.717 -0.035 9.292 1.00 40.50 206 SER A N 1
ATOM 1648 C CA . SER A 1 206 ? 40.122 0.038 9.694 1.00 40.50 206 SER A CA 1
ATOM 1649 C C . SER A 1 206 ? 40.593 1.482 9.854 1.00 40.50 206 SER A C 1
ATOM 1651 O O . SER A 1 206 ? 40.835 2.172 8.874 1.00 40.50 206 SER A O 1
ATOM 1653 N N . SER A 1 207 ? 40.763 1.875 11.123 1.00 41.78 207 SER A N 1
ATOM 1654 C CA . SER A 1 207 ? 41.612 2.960 11.641 1.00 41.78 207 SER A CA 1
ATOM 1655 C C . SER A 1 207 ? 41.487 4.349 11.002 1.00 41.78 207 SER A C 1
ATOM 1657 O O . SER A 1 207 ? 41.961 4.556 9.895 1.00 41.78 207 SER A O 1
ATOM 1659 N N . THR A 1 208 ? 41.011 5.341 11.766 1.00 35.09 208 THR A N 1
ATOM 1660 C CA . THR A 1 208 ? 41.785 6.540 12.168 1.00 35.09 208 THR A CA 1
ATOM 1661 C C . THR A 1 208 ? 40.960 7.340 13.186 1.00 35.09 208 THR A C 1
ATOM 1663 O O . THR A 1 208 ? 39.803 7.674 12.956 1.00 35.09 208 THR A O 1
ATOM 1666 N N . THR A 1 209 ? 41.555 7.619 14.342 1.00 49.12 209 THR A N 1
ATOM 1667 C CA . THR A 1 209 ? 41.071 8.545 15.375 1.00 49.12 209 THR A CA 1
ATOM 1668 C C . THR A 1 209 ? 40.996 9.972 14.837 1.00 49.12 209 THR A C 1
ATOM 1670 O O . THR A 1 209 ? 42.039 10.535 14.516 1.00 49.12 209 THR A O 1
ATOM 1673 N N . LEU A 1 210 ? 39.804 10.573 14.797 1.00 38.59 210 LEU A N 1
ATOM 1674 C CA . LEU A 1 210 ? 39.616 12.029 14.772 1.00 38.59 210 LEU A CA 1
ATOM 1675 C C . LEU A 1 210 ? 38.212 12.404 15.276 1.00 38.59 210 LEU A C 1
ATOM 1677 O O . LEU A 1 210 ? 37.267 11.623 15.186 1.00 38.59 210 LEU A O 1
ATOM 1681 N N . GLU A 1 211 ? 38.144 13.563 15.923 1.00 42.97 211 GLU A N 1
ATOM 1682 C CA . GLU A 1 211 ? 37.178 13.949 16.954 1.00 42.97 211 GLU A CA 1
ATOM 1683 C C . GLU A 1 211 ? 35.698 13.929 16.537 1.00 42.97 211 GLU A C 1
ATOM 1685 O O . GLU A 1 211 ? 35.312 14.286 15.428 1.00 42.97 211 GLU A O 1
ATOM 1690 N N . THR A 1 212 ? 34.853 13.511 17.483 1.00 38.66 212 THR A N 1
ATOM 1691 C CA . THR A 1 212 ? 33.406 13.322 17.316 1.00 38.66 212 THR A CA 1
ATOM 1692 C C . THR A 1 212 ? 32.645 14.603 17.687 1.00 38.66 212 THR A C 1
ATOM 1694 O O . THR A 1 212 ? 32.728 15.025 18.842 1.00 38.66 212 THR A O 1
ATOM 1697 N N . PRO A 1 213 ? 31.829 15.194 16.793 1.00 42.31 213 PRO A N 1
ATOM 1698 C CA . PRO A 1 213 ? 30.803 16.146 17.202 1.00 42.31 213 PRO A CA 1
ATOM 1699 C C . PRO A 1 213 ? 29.729 15.405 18.009 1.00 42.31 213 PRO A C 1
ATOM 1701 O O . PRO A 1 213 ? 29.246 14.354 17.582 1.00 42.31 213 PRO A O 1
ATOM 1704 N N . GLN A 1 214 ? 29.381 15.921 19.194 1.00 45.56 214 GLN A N 1
ATOM 1705 C CA . GLN A 1 214 ? 28.479 15.261 20.144 1.00 45.56 214 GLN A CA 1
ATOM 1706 C C . GLN A 1 214 ? 27.160 14.825 19.491 1.00 45.56 214 GLN A C 1
ATOM 1708 O O . GLN A 1 214 ? 26.290 15.627 19.154 1.00 45.56 214 GLN A O 1
ATOM 1713 N N . ARG A 1 215 ? 27.022 13.507 19.349 1.00 45.88 215 ARG A N 1
ATOM 1714 C CA . ARG A 1 215 ? 25.803 12.815 18.941 1.00 45.88 215 ARG A CA 1
ATOM 1715 C C . ARG A 1 215 ? 24.766 12.961 20.066 1.00 45.88 215 ARG A C 1
ATOM 1717 O O . ARG A 1 215 ? 25.114 12.673 21.214 1.00 45.88 215 ARG A O 1
ATOM 1724 N N . PRO A 1 216 ? 23.510 13.355 19.788 1.00 55.19 216 PRO A N 1
ATOM 1725 C CA . PRO A 1 216 ? 22.456 13.259 20.790 1.00 55.19 216 PRO A CA 1
ATOM 1726 C C . PRO A 1 216 ? 22.298 11.790 21.228 1.00 55.19 216 PRO A C 1
ATOM 1728 O O . PRO A 1 216 ? 22.509 10.882 20.413 1.00 55.19 216 PRO A O 1
ATOM 1731 N N . PRO A 1 217 ? 21.975 11.537 22.508 1.00 51.50 217 PRO A N 1
ATOM 1732 C CA . PRO A 1 217 ? 21.918 10.187 23.050 1.00 51.50 217 PRO A CA 1
ATOM 1733 C C . PRO A 1 217 ? 20.896 9.342 22.275 1.00 51.50 217 PRO A C 1
ATOM 1735 O O . PRO A 1 217 ? 19.808 9.836 21.965 1.00 51.50 217 PRO A O 1
ATOM 1738 N N . PRO A 1 218 ? 21.215 8.075 21.953 1.00 40.69 218 PRO A N 1
ATOM 1739 C CA . PRO A 1 218 ? 20.274 7.191 21.288 1.00 40.69 218 PRO A CA 1
ATOM 1740 C C . PRO A 1 218 ? 19.069 6.977 22.204 1.00 40.69 218 PRO A C 1
ATOM 1742 O O . PRO A 1 218 ? 19.182 6.403 23.288 1.00 40.69 218 PRO A O 1
ATOM 1745 N N . THR A 1 219 ? 17.897 7.429 21.763 1.00 50.81 219 THR A N 1
ATOM 1746 C CA . THR A 1 219 ? 16.640 6.927 22.304 1.00 50.81 219 THR A CA 1
ATOM 1747 C C . THR A 1 219 ? 16.624 5.416 22.089 1.00 50.81 219 THR A C 1
ATOM 1749 O O . THR A 1 219 ? 16.941 4.924 21.010 1.00 50.81 219 THR A O 1
ATOM 1752 N N . SER A 1 220 ? 16.337 4.676 23.158 1.00 39.38 220 SER A N 1
ATOM 1753 C CA . SER A 1 220 ? 16.287 3.213 23.195 1.00 39.38 220 SER A CA 1
ATOM 1754 C C . SER A 1 220 ? 15.447 2.649 22.041 1.00 39.38 220 SER A C 1
ATOM 1756 O O . SER A 1 220 ? 14.217 2.592 22.105 1.00 39.38 220 SER A O 1
ATOM 1758 N N . THR A 1 221 ? 16.113 2.232 20.964 1.00 43.38 221 THR A N 1
ATOM 1759 C CA . THR A 1 221 ? 15.491 1.501 19.862 1.00 43.38 221 THR A CA 1
ATOM 1760 C C . THR A 1 221 ? 15.201 0.089 20.358 1.00 43.38 221 THR A C 1
ATOM 1762 O O . THR A 1 221 ? 16.043 -0.805 20.269 1.00 43.38 221 THR A O 1
ATOM 1765 N N . LYS A 1 222 ? 14.009 -0.116 20.933 1.00 39.78 222 LYS A N 1
ATOM 1766 C CA . LYS A 1 222 ? 13.481 -1.452 21.236 1.00 39.78 222 LYS A CA 1
ATOM 1767 C C . LYS A 1 222 ? 13.607 -2.318 19.980 1.00 39.78 222 LYS A C 1
ATOM 1769 O O . LYS A 1 222 ? 13.097 -1.956 18.920 1.00 39.78 222 LYS A O 1
ATOM 1774 N N . CYS A 1 223 ? 14.287 -3.457 20.117 1.00 37.69 223 CYS A N 1
ATOM 1775 C CA . CYS A 1 223 ? 14.392 -4.476 19.081 1.00 37.69 223 CYS A CA 1
ATOM 1776 C C . CYS A 1 223 ? 12.998 -4.775 18.519 1.00 37.69 223 CYS A C 1
ATOM 1778 O O . CYS A 1 223 ? 12.094 -5.160 19.261 1.00 37.69 223 CYS A O 1
ATOM 1780 N N . ILE A 1 224 ? 12.829 -4.582 17.209 1.00 42.38 224 ILE A N 1
ATOM 1781 C CA . ILE A 1 224 ? 11.615 -4.943 16.479 1.00 42.38 224 ILE A CA 1
ATOM 1782 C C . ILE A 1 224 ? 11.478 -6.465 16.586 1.00 42.38 224 ILE A C 1
ATOM 1784 O O . ILE A 1 224 ? 12.128 -7.225 15.869 1.00 42.38 224 ILE A O 1
ATOM 1788 N N . HIS A 1 225 ? 10.674 -6.919 17.544 1.00 39.91 225 HIS A N 1
ATOM 1789 C CA . HIS A 1 225 ? 10.358 -8.325 17.745 1.00 39.91 225 HIS A CA 1
ATOM 1790 C C . HIS A 1 225 ? 9.669 -8.819 16.472 1.00 39.91 225 HIS A C 1
ATOM 1792 O O . HIS A 1 225 ? 8.580 -8.330 16.195 1.00 39.91 225 HIS A O 1
ATOM 1798 N N . ARG A 1 226 ? 10.335 -9.692 15.684 1.00 41.66 226 ARG A N 1
ATOM 1799 C CA . ARG A 1 226 ? 9.865 -10.363 14.441 1.00 41.66 226 ARG A CA 1
ATOM 1800 C C . ARG A 1 226 ? 8.450 -9.934 14.017 1.00 41.66 226 ARG A C 1
ATOM 1802 O O . ARG A 1 226 ? 7.491 -10.694 14.141 1.00 41.66 226 ARG A O 1
ATOM 1809 N N . SER A 1 227 ? 8.304 -8.702 13.534 1.00 47.53 227 SER A N 1
ATOM 1810 C CA . SER A 1 227 ? 7.018 -8.247 13.032 1.00 47.53 227 SER A CA 1
ATOM 1811 C C . SER A 1 227 ? 6.790 -8.992 11.726 1.00 47.53 227 SER A C 1
ATOM 1813 O O . SER A 1 227 ? 7.701 -9.135 10.905 1.00 47.53 227 SER A O 1
ATOM 1815 N N . GLN A 1 228 ? 5.603 -9.572 11.556 1.00 50.31 228 GLN A N 1
ATOM 1816 C CA . GLN A 1 228 ? 5.264 -10.256 10.315 1.00 50.31 228 GLN A CA 1
ATOM 1817 C C . GLN A 1 228 ? 5.211 -9.208 9.201 1.00 50.31 228 GLN A C 1
ATOM 1819 O O . GLN A 1 228 ? 4.217 -8.504 9.036 1.00 50.31 228 GLN A O 1
ATOM 1824 N N . VAL A 1 229 ? 6.313 -9.067 8.461 1.00 56.59 229 VAL A N 1
ATOM 1825 C CA . VAL A 1 229 ? 6.380 -8.195 7.290 1.00 56.59 229 VAL A CA 1
ATOM 1826 C C . VAL A 1 229 ? 5.490 -8.809 6.218 1.00 56.59 229 VAL A C 1
ATOM 1828 O O . VAL A 1 229 ? 5.857 -9.783 5.556 1.00 56.59 229 VAL A O 1
ATOM 1831 N N . ALA A 1 230 ? 4.298 -8.245 6.049 1.00 61.81 230 ALA A N 1
ATOM 1832 C CA . ALA A 1 230 ? 3.419 -8.611 4.957 1.00 61.81 230 ALA A CA 1
ATOM 1833 C C . ALA A 1 230 ? 3.995 -8.031 3.657 1.00 61.81 230 ALA A C 1
ATOM 1835 O O . ALA A 1 230 ? 4.016 -6.816 3.445 1.00 61.81 230 ALA A O 1
ATOM 1836 N N . ARG A 1 231 ? 4.478 -8.909 2.771 1.00 55.25 231 ARG A N 1
ATOM 1837 C CA . ARG A 1 231 ? 4.827 -8.511 1.402 1.00 55.25 231 ARG A CA 1
ATOM 1838 C C . ARG A 1 231 ? 3.545 -8.162 0.656 1.00 55.25 231 ARG A C 1
ATOM 1840 O O . ARG A 1 231 ? 2.670 -9.020 0.496 1.00 55.25 231 ARG A O 1
ATOM 1847 N N . LEU A 1 232 ? 3.452 -6.922 0.197 1.00 54.84 232 LEU A N 1
ATOM 1848 C CA . LEU A 1 232 ? 2.393 -6.461 -0.678 1.00 54.84 232 LEU A CA 1
ATOM 1849 C C . LEU A 1 232 ? 2.934 -6.412 -2.109 1.00 54.84 232 LEU A C 1
ATOM 1851 O O . LEU A 1 232 ? 3.796 -5.610 -2.436 1.00 54.84 232 LEU A O 1
ATOM 1855 N N . PHE A 1 233 ? 2.325 -7.230 -2.962 1.00 50.72 233 PHE A N 1
ATOM 1856 C CA . PHE A 1 233 ? 2.589 -7.360 -4.402 1.00 50.72 233 PHE A CA 1
ATOM 1857 C C . PHE A 1 233 ? 3.837 -8.177 -4.763 1.00 50.72 233 PHE A C 1
ATOM 1859 O O . PHE A 1 233 ? 4.928 -7.987 -4.190 1.00 50.72 233 PHE A O 1
#

Sequence (233 aa):
MLRYKKWSESLEVLLCRSYPDAFPWTKRNLFNIVAALNRSETIGINFLSRAVGGTIQSGFEFRWGVVPVLSKEQGQKMGPLFCSLIKDFGRGKIAGFFKKVSQIQFLTDSPTPSVNWSTIRSEHDTLILTESHSENFVPRDLDTVIEYDVSGSGELRYVFMNGIPFDMDVVRLWFFSLSSTSLLCVDAFGFLEGYANRDWMMVDASSTTLETPQRPPPTSTKCIHRSQVARLF

Nearest PDB structures (foldseek):
  5nv4-assembly1_A  TM=6.459E-01  e=4.228E-07  Thermochaetoides thermophila DSM 1495
  5n2j-assembly1_A  TM=6.350E-01  e=5.053E-07  Thermochaetoides thermophila DSM 1495
  5mzo-assembly1_A  TM=6.104E-01  e=1.161E-06  Thermochaetoides thermophila DSM 1495
  5n2j-assembly2_B  TM=6.408E-01  e=2.233E-06  Thermochaetoides thermophila DSM 1495
  5y7o-assembly2_B  TM=6.436E-01  e=8.258E-06  Thermomyces dupontii

Organism: NCBI:txid933084

InterPro domains:
  IPR040692 UGGT, thioredoxin-like domain 3 [PF18402] (3-169)

Mean predicted aligned error: 10.44 Å

Radius of gyration: 20.57 Å; Cα contacts (8 Å, |Δi|>4): 249; chains: 1; bounding box: 63×41×45 Å

Foldseek 3Di:
DCLLVPFDQDPVQVVPPDPPLDDRSHLDADKEKEFAAAPQFLVRLCCLLPLVVLCVVVPDNYWYWYFQDQADLSSLLVRLVVVCCCVQVNQPVVSVLSNQQSVVCVVDPDNDRGGDVVSSQVSVVVVCVVCVPPPPHDDDDSVVSRPDDDDDHDDDQWMAIVNRTDHVVVVVVLSVQVSPPDDPSNVNVCVVVVVVPPPPPDPDPDDDDDDDDDDDDDDDPPPPDCRPTDGRD

Solvent-accessible surface area (backbone atoms only — not comparable to full-atom values): 14055 Å² total; per-residue (Å²): 134,71,85,58,66,86,38,44,80,59,68,60,56,73,70,48,78,53,62,91,68,51,82,66,71,47,59,58,92,80,44,43,35,37,37,37,31,39,61,30,26,47,66,39,38,37,44,50,34,49,51,52,46,44,46,57,71,73,64,55,67,67,39,38,30,47,32,73,28,33,55,44,75,60,9,29,37,47,43,42,44,52,55,47,44,45,72,74,68,29,69,72,58,49,50,54,50,38,40,52,58,42,53,60,57,68,74,42,94,64,84,58,66,61,61,64,62,68,60,51,49,56,53,48,53,52,51,50,62,66,45,65,80,42,98,84,64,76,90,73,60,70,68,75,46,35,69,59,86,59,94,42,90,49,94,52,63,37,30,26,52,74,82,46,78,37,55,45,67,63,53,50,54,52,51,53,47,72,68,49,87,78,85,50,48,64,58,57,50,48,55,53,49,64,53,68,72,42,86,77,84,66,80,72,93,66,89,81,94,74,88,79,79,87,73,77,79,81,73,84,77,73,76,79,70,83,67,80,71,43,74,44,122

pLDDT: mean 77.76, std 18.9, range [32.78, 95.88]